Protein AF-A0A815PJC2-F1 (afdb_monomer_lite)

Structure (mmCIF, N/CA/C/O backbone):
data_AF-A0A815PJC2-F1
#
_entry.id   AF-A0A815PJC2-F1
#
loop_
_atom_site.group_PDB
_atom_site.id
_atom_site.type_symbol
_atom_site.label_atom_id
_atom_site.label_alt_id
_atom_site.label_comp_id
_atom_site.label_asym_id
_atom_site.label_entity_id
_atom_site.label_seq_id
_atom_site.pdbx_PDB_ins_code
_atom_site.Cartn_x
_atom_site.Cartn_y
_atom_site.Cartn_z
_atom_site.occupancy
_atom_site.B_iso_or_equiv
_atom_site.auth_seq_id
_atom_site.auth_comp_id
_atom_site.auth_asym_id
_atom_site.auth_atom_id
_atom_site.pdbx_PDB_model_num
ATOM 1 N N . MET A 1 1 ? -22.224 -4.335 -9.954 1.00 45.59 1 MET A N 1
ATOM 2 C CA . MET A 1 1 ? -22.019 -2.892 -9.689 1.00 45.59 1 MET A CA 1
ATOM 3 C C . MET A 1 1 ? -21.460 -2.749 -8.285 1.00 45.59 1 MET A C 1
ATOM 5 O O . MET A 1 1 ? -21.947 -3.445 -7.405 1.00 45.59 1 MET A O 1
ATOM 9 N N . LYS A 1 2 ? -20.425 -1.927 -8.082 1.00 72.88 2 LYS A N 1
ATOM 10 C CA . LYS A 1 2 ? -19.907 -1.639 -6.738 1.00 72.88 2 LYS A CA 1
ATOM 11 C C . LYS A 1 2 ? -20.855 -0.640 -6.068 1.00 72.88 2 LYS A C 1
ATOM 13 O O . LYS A 1 2 ? -20.994 0.473 -6.562 1.00 72.88 2 LYS A O 1
ATOM 18 N N . ASP A 1 3 ? -21.541 -1.055 -5.007 1.00 88.62 3 ASP A N 1
ATOM 19 C CA . ASP A 1 3 ? -22.500 -0.220 -4.272 1.00 88.62 3 ASP A CA 1
ATOM 20 C C . ASP A 1 3 ? -21.830 0.359 -3.017 1.00 88.62 3 ASP A C 1
ATOM 22 O O . ASP A 1 3 ? -22.009 -0.123 -1.898 1.00 88.62 3 ASP A O 1
ATOM 26 N N . TYR A 1 4 ? -20.965 1.353 -3.234 1.00 91.31 4 TYR A N 1
ATOM 27 C CA . TYR A 1 4 ? -20.218 2.004 -2.157 1.00 91.31 4 TYR A CA 1
ATOM 28 C C . TYR A 1 4 ? -21.109 2.706 -1.121 1.00 91.31 4 TYR A C 1
ATOM 30 O O . TYR A 1 4 ? -20.795 2.589 0.062 1.00 91.31 4 TYR A O 1
ATOM 38 N N . PRO A 1 5 ? -22.223 3.372 -1.493 1.00 91.44 5 PRO A N 1
ATOM 39 C CA . PRO A 1 5 ? -23.129 3.961 -0.509 1.00 91.44 5 PRO A CA 1
ATOM 40 C C . PRO A 1 5 ? -23.708 2.928 0.462 1.00 91.44 5 PRO A C 1
ATOM 42 O O . PRO A 1 5 ? -23.679 3.157 1.669 1.00 91.44 5 PRO A O 1
ATOM 45 N N . LYS A 1 6 ? -24.158 1.763 -0.029 1.00 92.12 6 LYS A N 1
ATOM 46 C CA . LYS A 1 6 ? -24.638 0.693 0.862 1.00 92.12 6 LYS A CA 1
ATOM 47 C C . LYS A 1 6 ? -23.526 0.103 1.722 1.00 92.12 6 LYS A C 1
ATOM 49 O O . LYS A 1 6 ? -23.764 -0.224 2.881 1.00 92.12 6 LYS A O 1
ATOM 54 N N . ALA A 1 7 ? -22.320 -0.054 1.172 1.00 92.31 7 ALA A N 1
ATOM 55 C CA . ALA A 1 7 ? -21.174 -0.517 1.954 1.00 92.31 7 ALA A CA 1
ATOM 56 C C . ALA A 1 7 ? -20.867 0.452 3.106 1.00 92.31 7 ALA A C 1
ATOM 58 O O . ALA A 1 7 ? -20.731 0.016 4.247 1.00 92.31 7 ALA A O 1
ATOM 59 N N . LEU A 1 8 ? -20.837 1.756 2.816 1.00 94.31 8 LEU A N 1
ATOM 60 C CA . LEU A 1 8 ? -20.621 2.803 3.810 1.00 94.31 8 LEU A CA 1
ATOM 61 C C . LEU A 1 8 ? -21.700 2.767 4.898 1.00 94.31 8 LEU A C 1
ATOM 63 O O . LEU A 1 8 ? -21.363 2.699 6.074 1.00 94.31 8 LEU A O 1
ATOM 67 N N . GLU A 1 9 ? -22.978 2.707 4.512 1.00 94.31 9 GLU A N 1
ATOM 68 C CA . GLU A 1 9 ? -24.102 2.624 5.452 1.00 94.31 9 GLU A CA 1
ATOM 69 C C . GLU A 1 9 ? -23.972 1.417 6.398 1.00 94.31 9 GLU A C 1
ATOM 71 O O . GLU A 1 9 ? -24.188 1.531 7.607 1.00 94.31 9 GLU A O 1
ATOM 76 N N . ASN A 1 10 ? -23.594 0.250 5.870 1.00 94.38 10 ASN A N 1
ATOM 77 C CA . ASN A 1 10 ? -23.411 -0.954 6.679 1.00 94.38 10 ASN A CA 1
ATOM 78 C C . ASN A 1 10 ? -22.236 -0.820 7.657 1.00 94.38 10 ASN A C 1
ATOM 80 O O . ASN A 1 10 ? -22.378 -1.189 8.825 1.00 94.38 10 ASN A O 1
ATOM 84 N N . PHE A 1 11 ? -21.098 -0.273 7.217 1.00 94.44 11 PHE A N 1
ATOM 85 C CA . PHE A 1 11 ? -19.950 -0.066 8.100 1.00 94.44 11 PHE A CA 1
ATOM 86 C C . PHE A 1 11 ? -20.206 1.017 9.155 1.00 94.44 11 PHE A C 1
ATOM 88 O O . PHE A 1 11 ? -19.802 0.841 10.301 1.00 94.44 11 PHE A O 1
ATOM 95 N N . GLU A 1 12 ? -20.931 2.088 8.825 1.00 94.62 12 GLU A N 1
ATOM 96 C CA . GLU A 1 12 ? -21.335 3.123 9.787 1.00 94.62 12 GLU A CA 1
ATOM 97 C C . GLU A 1 12 ? -22.301 2.574 10.847 1.00 94.62 12 GLU A C 1
ATOM 99 O O . GLU A 1 12 ? -22.149 2.858 12.039 1.00 94.62 12 GLU A O 1
ATOM 104 N N . LYS A 1 13 ? -23.258 1.724 10.448 1.00 94.38 13 LYS A N 1
ATOM 105 C CA . LYS A 1 13 ? -24.123 1.002 11.398 1.00 94.38 13 LYS A CA 1
ATOM 106 C C . LYS A 1 13 ? -23.311 0.087 12.310 1.00 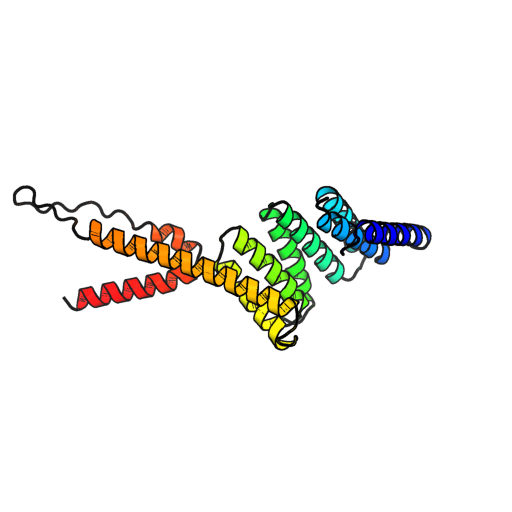94.38 13 LYS A C 1
ATOM 108 O O . LYS A 1 13 ? -23.523 0.096 13.521 1.00 94.38 13 LYS A O 1
ATOM 113 N N . CYS A 1 14 ? -22.377 -0.672 11.738 1.00 93.06 14 CYS A N 1
ATOM 114 C CA . CYS A 1 14 ? -21.490 -1.562 12.484 1.00 93.06 14 CYS A CA 1
ATOM 115 C C . CYS A 1 14 ? -20.661 -0.786 13.515 1.00 93.06 14 CYS A C 1
ATOM 117 O O . CYS A 1 14 ? -20.656 -1.130 14.696 1.00 93.06 14 CYS A O 1
ATOM 119 N N . LEU A 1 15 ? -20.054 0.325 13.087 1.00 94.88 15 LEU A N 1
ATOM 120 C CA . LEU A 1 15 ? -19.308 1.235 13.947 1.00 94.88 15 LEU A CA 1
ATOM 121 C C . LEU A 1 15 ? -20.178 1.761 15.097 1.00 94.88 15 LEU A C 1
ATOM 123 O O . LEU A 1 15 ? -19.750 1.720 16.246 1.00 94.88 15 LEU A O 1
ATOM 127 N N . SER A 1 16 ? -21.409 2.199 14.814 1.00 95.00 16 SER A N 1
ATOM 128 C CA . SER A 1 16 ? -22.325 2.716 15.841 1.00 95.00 16 SER A CA 1
ATOM 129 C C . SER A 1 16 ? -22.695 1.667 16.895 1.00 95.00 16 SER A C 1
ATOM 131 O O . SER A 1 16 ? -22.813 1.994 18.077 1.00 95.00 16 SER A O 1
ATOM 133 N N . ILE A 1 17 ? -22.876 0.407 16.489 1.00 94.62 17 ILE A N 1
ATOM 134 C CA . ILE A 1 17 ? -23.150 -0.702 17.412 1.00 94.62 17 ILE A CA 1
ATOM 135 C C . ILE A 1 17 ? -21.915 -0.982 18.272 1.00 94.62 17 ILE A C 1
ATOM 137 O O . ILE A 1 17 ? -22.021 -1.048 19.497 1.00 94.62 17 ILE A O 1
ATOM 141 N N . TRP A 1 18 ? -20.741 -1.099 17.652 1.00 94.19 18 TRP A N 1
ATOM 142 C CA . TRP A 1 18 ? -19.493 -1.397 18.352 1.00 94.19 18 TRP A CA 1
ATOM 143 C C . TRP A 1 18 ? -19.073 -0.299 19.322 1.00 94.19 18 TRP A C 1
ATOM 145 O O . TRP A 1 18 ? -18.712 -0.612 20.448 1.00 94.19 18 TRP A O 1
ATOM 155 N N . GLN A 1 19 ? -19.235 0.973 18.964 1.00 93.44 19 GLN A N 1
ATOM 156 C CA . GLN A 1 19 ? -18.969 2.092 19.875 1.00 93.44 19 GLN A CA 1
ATOM 157 C C . GLN A 1 19 ? -19.872 2.098 21.119 1.00 93.44 19 GLN A C 1
ATOM 159 O O . GLN A 1 19 ? -19.493 2.660 22.141 1.00 93.44 19 GLN A O 1
ATOM 164 N N . LYS A 1 20 ? -21.066 1.493 21.051 1.00 94.44 20 LYS A N 1
ATOM 165 C CA . LYS A 1 20 ? -21.961 1.345 22.212 1.00 94.44 20 LYS A CA 1
ATOM 166 C C . LYS A 1 20 ? -21.647 0.108 23.050 1.00 94.44 20 LYS A C 1
ATOM 168 O O . LYS A 1 20 ? -21.940 0.099 24.240 1.00 94.44 20 LYS A O 1
ATOM 173 N N . ALA A 1 21 ? -21.131 -0.944 22.419 1.00 94.38 21 ALA A N 1
ATOM 174 C CA . ALA A 1 21 ? -20.939 -2.251 23.040 1.00 94.38 21 ALA A CA 1
ATOM 175 C C . ALA A 1 21 ? -19.516 -2.478 23.573 1.00 94.38 21 ALA A C 1
ATOM 177 O O . ALA A 1 21 ? -19.325 -3.326 24.442 1.00 94.38 21 ALA A O 1
ATOM 178 N N . LEU A 1 22 ? -18.523 -1.757 23.046 1.00 92.00 22 LEU A N 1
ATOM 179 C CA . LEU A 1 22 ? -17.104 -2.013 23.272 1.00 92.00 22 LEU A CA 1
ATOM 180 C C . LEU A 1 22 ? -16.389 -0.763 23.812 1.00 92.00 22 LEU A C 1
ATOM 182 O O . LEU A 1 22 ? -16.831 0.358 23.553 1.00 92.00 22 LEU A O 1
ATOM 186 N N . PRO A 1 23 ? -15.265 -0.931 24.534 1.00 90.06 23 PRO A N 1
ATOM 187 C CA . PRO A 1 23 ? -14.397 0.185 24.902 1.00 90.06 23 PRO A CA 1
ATOM 188 C C . PRO A 1 23 ? -13.897 0.945 23.667 1.00 90.06 23 PRO A C 1
ATOM 190 O O . PRO A 1 23 ? -13.677 0.346 22.619 1.00 90.06 23 PRO A O 1
ATOM 193 N N . GLU A 1 24 ? -13.638 2.246 23.806 1.00 86.06 24 GLU A N 1
ATOM 194 C CA . GLU A 1 24 ? -13.261 3.133 22.689 1.00 86.06 24 GLU A CA 1
ATOM 195 C C . GLU A 1 24 ? -12.012 2.666 21.917 1.00 86.06 24 GLU A C 1
ATOM 197 O O . GLU A 1 24 ? -11.917 2.854 20.707 1.00 86.06 24 GLU A O 1
ATOM 202 N N . ASN A 1 25 ? -11.097 1.976 22.600 1.00 86.44 25 ASN A N 1
ATOM 203 C CA . ASN A 1 25 ? -9.867 1.441 22.022 1.00 86.44 25 ASN A CA 1
ATOM 204 C C . ASN A 1 25 ? -10.004 -0.021 21.552 1.00 86.44 25 ASN A C 1
ATOM 206 O O . ASN A 1 25 ? -9.012 -0.735 21.470 1.00 86.44 25 ASN A O 1
ATOM 210 N N . HIS A 1 26 ? -11.209 -0.532 21.297 1.00 89.56 26 HIS A N 1
ATOM 211 C CA . HIS A 1 26 ? -11.352 -1.927 20.877 1.00 89.56 26 HIS A CA 1
ATOM 212 C C . HIS A 1 26 ? -10.876 -2.144 19.421 1.00 89.56 26 HIS A C 1
ATOM 214 O O . HIS A 1 26 ? -11.241 -1.350 18.548 1.00 89.56 26 HIS A O 1
ATOM 220 N N . PRO A 1 27 ? -10.136 -3.231 19.109 1.00 89.06 27 PRO A N 1
ATOM 221 C CA . PRO A 1 27 ? -9.648 -3.520 17.752 1.00 89.06 27 PRO A CA 1
ATOM 222 C C . PRO A 1 27 ? -10.744 -3.528 16.674 1.00 89.06 27 PRO A C 1
ATOM 224 O O . PRO A 1 27 ? -10.542 -3.004 15.582 1.00 89.06 27 PRO A O 1
ATOM 227 N N . ASP A 1 28 ? -11.937 -4.038 16.992 1.00 90.75 28 ASP A N 1
ATOM 228 C CA . ASP A 1 28 ? -13.079 -4.044 16.060 1.00 90.75 28 ASP A CA 1
ATOM 229 C C . ASP A 1 28 ? -13.507 -2.630 15.627 1.00 90.75 28 ASP A C 1
ATOM 231 O O . ASP A 1 28 ? -13.893 -2.411 14.477 1.00 90.75 28 ASP A O 1
ATOM 235 N N . ILE A 1 29 ? -13.382 -1.632 16.511 1.00 93.06 29 ILE A N 1
ATOM 236 C CA . ILE A 1 29 ? -13.660 -0.230 16.165 1.00 93.06 29 ILE A CA 1
ATOM 237 C C . ILE A 1 29 ? -12.620 0.268 15.155 1.00 93.06 29 ILE A C 1
ATOM 239 O O . ILE A 1 29 ? -12.977 0.925 14.172 1.00 93.06 29 ILE A O 1
ATOM 243 N N . ALA A 1 30 ? -11.346 -0.091 15.340 1.00 93.00 30 ALA A N 1
ATOM 244 C CA . ALA A 1 30 ? -10.300 0.218 14.369 1.00 93.00 30 ALA A CA 1
ATOM 245 C C . ALA A 1 30 ? -10.559 -0.460 13.016 1.00 93.00 30 ALA A C 1
ATOM 247 O O . ALA A 1 30 ? -10.410 0.173 11.970 1.00 93.00 30 ALA A O 1
ATOM 248 N N . PHE A 1 31 ? -11.011 -1.716 13.027 1.00 91.25 31 PHE A N 1
ATOM 249 C CA . PHE A 1 31 ? -11.388 -2.441 11.816 1.00 91.25 31 PHE A CA 1
ATOM 250 C C . PHE A 1 31 ? -12.538 -1.750 11.069 1.00 91.25 31 PHE A C 1
ATOM 252 O O . PHE A 1 31 ? -12.454 -1.556 9.854 1.00 91.25 31 PHE A O 1
ATOM 259 N N . ALA A 1 32 ? -13.587 -1.306 11.773 1.00 94.38 32 ALA A N 1
ATOM 260 C CA . ALA A 1 32 ? -14.657 -0.514 11.162 1.00 94.38 32 ALA A CA 1
ATOM 261 C C . ALA A 1 32 ? -14.125 0.784 10.540 1.00 94.38 32 ALA A C 1
ATOM 263 O O . ALA A 1 32 ? -14.433 1.078 9.385 1.00 94.38 32 ALA A O 1
ATOM 264 N N . PHE A 1 33 ? -13.298 1.541 11.269 1.00 96.50 33 PHE A N 1
ATOM 265 C CA . PHE A 1 33 ? -12.704 2.768 10.739 1.00 96.50 33 PHE A CA 1
ATOM 266 C C . PHE A 1 33 ? -11.850 2.518 9.495 1.00 96.50 33 PHE A C 1
ATOM 268 O O . PHE A 1 33 ? -11.967 3.272 8.530 1.00 96.50 33 PHE A O 1
ATOM 275 N N . SER A 1 34 ? -11.042 1.456 9.476 1.00 95.12 34 SER A N 1
ATOM 276 C CA . SER A 1 34 ? -10.215 1.129 8.312 1.00 95.12 34 SER A CA 1
ATOM 277 C C . SER A 1 34 ? -11.070 0.832 7.074 1.00 95.12 34 SER A C 1
ATOM 279 O O . SER A 1 34 ? -10.835 1.414 6.017 1.00 95.12 34 SER A O 1
ATOM 281 N N . ASN A 1 35 ? -12.135 0.035 7.221 1.00 95.56 35 ASN A N 1
ATOM 282 C CA . ASN A 1 35 ? -13.045 -0.275 6.112 1.00 95.56 35 ASN A CA 1
ATOM 283 C C . ASN A 1 35 ? -13.823 0.952 5.613 1.00 95.56 35 ASN A C 1
ATOM 285 O O . ASN A 1 35 ? -13.989 1.129 4.407 1.00 95.56 35 ASN A O 1
ATOM 289 N N . ILE A 1 36 ? -14.279 1.829 6.514 1.00 97.00 36 ILE A N 1
ATOM 290 C CA . ILE A 1 36 ? -14.906 3.106 6.130 1.00 97.00 36 ILE A CA 1
ATOM 291 C C . ILE A 1 36 ? -13.908 3.970 5.346 1.00 97.00 36 ILE A C 1
ATOM 293 O O . ILE A 1 36 ? -14.272 4.572 4.332 1.00 97.00 36 ILE A O 1
ATOM 297 N N . GLY A 1 37 ? -12.646 3.996 5.786 1.00 97.38 37 GLY A N 1
ATOM 298 C CA . GLY A 1 37 ? -11.558 4.663 5.078 1.00 97.38 37 GLY A CA 1
ATOM 299 C C . GLY A 1 37 ? -11.387 4.136 3.652 1.00 97.38 37 GLY A C 1
ATOM 300 O O . GLY A 1 37 ? -11.408 4.924 2.706 1.00 97.38 37 GLY A O 1
ATOM 301 N N . ASP A 1 38 ? -11.345 2.813 3.480 1.00 96.12 38 ASP A N 1
ATOM 302 C CA . ASP A 1 38 ? -11.223 2.177 2.164 1.00 96.12 38 ASP A CA 1
ATOM 303 C C . ASP A 1 38 ? -12.409 2.490 1.249 1.00 96.12 38 ASP A C 1
ATOM 305 O O . ASP A 1 38 ? -12.223 2.801 0.070 1.00 96.12 38 ASP A O 1
ATOM 309 N N . VAL A 1 39 ? -13.639 2.475 1.772 1.00 96.50 39 VAL A N 1
ATOM 310 C CA . VAL A 1 39 ? -14.819 2.854 0.981 1.00 96.50 39 VAL A CA 1
ATOM 311 C C . VAL A 1 39 ? -14.722 4.312 0.531 1.00 96.50 39 VAL A C 1
ATOM 313 O O . VAL A 1 39 ? -14.956 4.608 -0.643 1.00 96.50 39 VAL A O 1
ATOM 316 N N . HIS A 1 40 ? -14.321 5.229 1.416 1.00 97.75 40 HIS A N 1
ATOM 317 C CA . HIS A 1 40 ? -14.113 6.627 1.038 1.00 97.75 40 HIS A CA 1
ATOM 318 C C . HIS A 1 40 ? -13.021 6.794 -0.018 1.00 97.75 40 HIS A C 1
ATOM 320 O O . HIS A 1 40 ? -13.227 7.560 -0.963 1.00 97.75 40 HIS A O 1
ATOM 326 N N . ARG A 1 41 ? -11.911 6.061 0.101 1.00 97.00 41 ARG A N 1
ATOM 327 C CA . ARG A 1 41 ? -10.826 6.053 -0.884 1.00 97.00 41 ARG A CA 1
ATOM 328 C C . ARG A 1 41 ? -11.331 5.604 -2.251 1.00 97.00 41 ARG A C 1
ATOM 330 O O . ARG A 1 41 ? -11.182 6.332 -3.226 1.00 97.00 41 ARG A O 1
ATOM 337 N N . LEU A 1 42 ? -12.047 4.481 -2.307 1.00 95.00 42 LEU A N 1
ATOM 338 C CA . LEU A 1 42 ? -12.635 3.947 -3.541 1.00 95.00 42 LEU A CA 1
ATOM 339 C C . LEU A 1 42 ? -13.686 4.873 -4.180 1.00 95.00 42 LEU A C 1
ATOM 341 O O . LEU A 1 42 ? -13.954 4.763 -5.378 1.00 95.00 42 LEU A O 1
ATOM 345 N N . MET A 1 43 ? -14.276 5.782 -3.400 1.00 95.12 43 MET A N 1
ATOM 346 C CA . MET A 1 43 ? -15.170 6.844 -3.875 1.00 95.12 43 MET A CA 1
ATOM 347 C C . MET A 1 43 ? -14.436 8.133 -4.292 1.00 95.12 43 MET A C 1
ATOM 349 O O . MET A 1 43 ? -15.092 9.079 -4.721 1.00 95.12 43 MET A O 1
ATOM 353 N N . GLY A 1 44 ? -13.111 8.207 -4.146 1.00 95.12 44 GLY A N 1
ATOM 354 C CA . GLY A 1 44 ? -12.308 9.404 -4.423 1.00 95.12 44 GLY A CA 1
ATOM 355 C C . GLY A 1 44 ? -12.292 10.443 -3.294 1.00 95.12 44 GLY A C 1
ATOM 356 O O . GLY A 1 44 ? -11.776 11.545 -3.471 1.00 95.12 44 GLY A O 1
ATOM 357 N N . ASN A 1 45 ? -12.845 10.122 -2.121 1.00 97.44 45 ASN A N 1
ATOM 358 C CA . ASN A 1 45 ? -12.892 11.010 -0.956 1.00 97.44 45 ASN A CA 1
ATOM 359 C C . ASN A 1 45 ? -11.627 10.858 -0.095 1.00 97.44 45 ASN A C 1
ATOM 361 O O . ASN A 1 45 ? -11.707 10.459 1.070 1.00 97.44 45 ASN A O 1
ATOM 365 N N . TYR A 1 46 ? -10.459 11.161 -0.663 1.00 97.81 46 TYR A N 1
ATOM 366 C CA . TYR A 1 46 ? -9.166 10.814 -0.060 1.00 97.81 46 TYR A CA 1
ATOM 367 C C . TYR A 1 46 ? -8.929 11.438 1.320 1.00 97.81 46 TYR A C 1
ATOM 369 O O . TYR A 1 46 ? -8.496 10.742 2.229 1.00 97.81 46 TYR A O 1
ATOM 377 N N . GLU A 1 47 ? -9.302 12.701 1.536 1.00 97.75 47 GLU A N 1
ATOM 378 C CA . GLU A 1 47 ? -9.137 13.347 2.851 1.00 97.75 47 GLU A CA 1
ATOM 379 C C . GLU A 1 47 ? -9.958 12.658 3.953 1.00 97.75 47 GLU A C 1
ATOM 381 O O . GLU A 1 47 ? -9.493 12.479 5.080 1.00 97.75 47 GLU A O 1
ATOM 386 N N . LYS A 1 48 ? -11.176 12.204 3.622 1.00 97.50 48 LYS A N 1
ATOM 387 C CA . LYS A 1 48 ? -11.991 11.414 4.555 1.00 97.50 48 LYS A CA 1
ATOM 388 C C . LYS A 1 48 ? -11.357 10.050 4.798 1.00 97.50 48 LYS A C 1
ATOM 390 O O . LYS A 1 48 ? -11.301 9.618 5.946 1.00 97.50 48 LYS A O 1
ATOM 395 N N . ALA A 1 49 ? -10.859 9.402 3.745 1.00 98.19 49 ALA A N 1
ATOM 396 C CA . ALA A 1 49 ? -10.169 8.123 3.860 1.00 98.19 49 ALA A CA 1
ATOM 397 C C . ALA A 1 49 ? -8.967 8.211 4.809 1.00 98.19 49 ALA A C 1
ATOM 399 O O . ALA A 1 49 ? -8.887 7.440 5.764 1.00 98.19 49 ALA A O 1
ATOM 400 N N . LEU A 1 50 ? -8.100 9.212 4.621 1.00 98.31 50 LEU A N 1
ATOM 401 C CA . LEU A 1 50 ? -6.955 9.472 5.496 1.00 98.31 50 LEU A CA 1
ATOM 402 C C . LEU A 1 50 ? -7.387 9.690 6.950 1.00 98.31 50 LEU A C 1
ATOM 404 O O . LEU A 1 50 ? -6.812 9.086 7.854 1.00 98.31 50 LEU A O 1
ATOM 408 N N . ALA A 1 51 ? -8.422 10.501 7.187 1.00 98.06 51 ALA A N 1
ATOM 409 C CA . ALA A 1 51 ? -8.924 10.752 8.537 1.00 98.06 51 ALA A CA 1
ATOM 410 C C . ALA A 1 51 ? -9.422 9.470 9.226 1.00 98.06 51 ALA A C 1
ATOM 412 O O . ALA A 1 51 ? -9.163 9.263 10.412 1.00 98.06 51 ALA A O 1
ATOM 413 N N . PHE A 1 52 ? -10.120 8.596 8.498 1.00 98.12 52 PHE A N 1
ATOM 414 C CA . PHE A 1 52 ? -10.607 7.326 9.035 1.00 98.12 52 PHE A CA 1
ATOM 415 C C . PHE A 1 52 ? -9.488 6.303 9.253 1.00 98.12 52 PHE A C 1
ATOM 417 O O . PHE A 1 52 ? -9.426 5.703 10.326 1.00 98.12 52 PHE A O 1
ATOM 424 N N . HIS A 1 53 ? -8.552 6.163 8.313 1.00 97.62 53 HIS A N 1
ATOM 425 C CA . HIS A 1 53 ? -7.379 5.309 8.510 1.00 97.62 53 HIS A CA 1
ATOM 426 C C . HIS A 1 53 ? -6.511 5.791 9.683 1.00 97.62 53 HIS A C 1
ATOM 428 O O . HIS A 1 53 ? -6.037 4.968 10.460 1.00 97.62 53 HIS A O 1
ATOM 434 N N . GLN A 1 54 ? -6.362 7.104 9.891 1.00 96.50 54 GLN A N 1
ATOM 435 C CA . GLN A 1 54 ? -5.627 7.633 11.044 1.00 96.50 54 GLN A CA 1
ATOM 436 C C . GLN A 1 54 ? -6.340 7.341 12.374 1.00 96.50 54 GLN A C 1
ATOM 438 O O . GLN A 1 54 ? -5.680 7.029 13.363 1.00 96.50 54 GLN A O 1
ATOM 443 N N . LYS A 1 55 ? -7.679 7.391 12.415 1.00 95.50 55 LYS A N 1
ATOM 444 C CA . LYS A 1 55 ? -8.448 6.963 13.598 1.00 95.50 55 LYS A CA 1
ATOM 445 C C . LYS A 1 55 ? -8.243 5.480 13.903 1.00 95.50 55 LYS A C 1
ATOM 447 O O . LYS A 1 55 ? -8.051 5.133 15.064 1.00 95.50 55 LYS A O 1
ATOM 452 N N . ALA A 1 56 ? -8.253 4.627 12.876 1.00 95.19 56 ALA A N 1
ATOM 453 C CA . ALA A 1 56 ? -7.957 3.204 13.032 1.00 95.19 56 ALA A CA 1
ATOM 454 C C . ALA A 1 56 ? -6.544 2.989 13.591 1.00 95.19 56 ALA A C 1
ATOM 456 O O . ALA A 1 56 ? -6.377 2.278 14.580 1.00 95.19 56 ALA A O 1
ATOM 457 N N . LEU A 1 57 ? -5.553 3.669 13.009 1.00 94.00 57 LEU A N 1
ATOM 458 C CA . LEU A 1 57 ? -4.159 3.561 13.422 1.00 94.00 57 LEU A CA 1
ATOM 459 C C . LEU A 1 57 ? -3.951 4.011 14.874 1.00 94.00 57 LEU A C 1
ATOM 461 O O . LEU A 1 57 ? -3.291 3.310 15.629 1.00 94.00 57 LEU A O 1
ATOM 465 N N . ASN A 1 58 ? -4.572 5.119 15.294 1.00 93.12 58 ASN A N 1
ATOM 466 C CA . ASN A 1 58 ? -4.481 5.594 16.677 1.00 93.12 58 ASN A CA 1
ATOM 467 C C . ASN A 1 58 ? -4.980 4.545 17.684 1.00 93.12 58 ASN A C 1
ATOM 469 O O . ASN A 1 58 ? -4.401 4.404 18.756 1.00 93.12 58 ASN A O 1
ATOM 473 N N . ILE A 1 59 ? -6.043 3.802 17.361 1.00 92.19 59 ILE A N 1
ATOM 474 C CA . ILE A 1 59 ? -6.519 2.715 18.228 1.00 92.19 59 ILE A CA 1
ATOM 475 C C . ILE A 1 59 ? -5.515 1.558 18.219 1.00 92.19 59 ILE A C 1
ATOM 477 O O . ILE A 1 59 ? -5.146 1.059 19.277 1.00 92.19 59 ILE A O 1
ATOM 481 N N . GLN A 1 60 ? -5.043 1.154 17.039 1.00 91.12 60 GLN A N 1
ATOM 482 C CA . GLN A 1 60 ? -4.124 0.023 16.891 1.00 91.12 60 GLN A CA 1
ATOM 483 C C . GLN A 1 60 ? -2.757 0.267 17.552 1.00 91.12 60 GLN A C 1
ATOM 485 O O . GLN A 1 60 ? -2.174 -0.672 18.080 1.00 91.12 60 GLN A O 1
ATOM 490 N N . GLU A 1 61 ? -2.259 1.508 17.561 1.00 85.56 61 GLU A N 1
ATOM 491 C CA . GLU A 1 61 ? -0.992 1.884 18.206 1.00 85.56 61 GLU A CA 1
ATOM 492 C C . GLU A 1 61 ? -1.114 2.019 19.733 1.00 85.56 61 GLU A C 1
ATOM 494 O O . GLU A 1 61 ? -0.159 1.733 20.454 1.00 85.56 61 GLU A O 1
ATOM 499 N N . ASN A 1 62 ? -2.278 2.437 20.241 1.00 80.50 62 ASN A N 1
ATOM 500 C CA . ASN A 1 62 ? -2.506 2.617 21.681 1.00 80.50 62 ASN A CA 1
ATOM 501 C C . ASN A 1 62 ? -2.826 1.309 22.421 1.00 80.50 62 ASN A C 1
ATOM 503 O O . ASN A 1 62 ? -2.795 1.260 23.652 1.00 80.50 62 ASN A O 1
ATOM 507 N N . VAL A 1 63 ? -3.156 0.253 21.686 1.00 69.62 63 VAL A N 1
ATOM 508 C CA . VAL A 1 63 ? -3.490 -1.068 22.220 1.00 69.62 63 VAL A CA 1
ATOM 509 C C . VAL A 1 63 ? -2.322 -2.006 21.927 1.00 69.62 63 VAL A C 1
ATOM 511 O O . VAL A 1 63 ? -1.624 -1.844 20.932 1.00 69.62 63 VAL A O 1
ATOM 514 N N . GLN A 1 64 ? -2.130 -3.052 22.734 1.00 66.69 64 GLN A N 1
ATOM 515 C CA . GLN A 1 64 ? -1.339 -4.223 22.320 1.00 66.69 64 GLN A CA 1
ATOM 516 C C . GLN A 1 64 ? -2.076 -5.023 21.219 1.00 66.69 64 GLN A C 1
ATOM 518 O O . GLN A 1 64 ? -2.277 -6.229 21.346 1.00 66.69 64 GLN A O 1
ATOM 523 N N . CYS A 1 65 ? -2.530 -4.349 20.156 1.00 68.81 65 CYS A N 1
ATOM 524 C CA . CYS A 1 65 ? -3.057 -4.989 18.957 1.00 68.81 65 CYS A CA 1
ATOM 525 C C . CYS A 1 65 ? -1.946 -5.764 18.258 1.00 68.81 65 CYS A C 1
ATOM 527 O O . CYS A 1 65 ? -0.757 -5.499 18.461 1.00 68.81 65 CYS A O 1
ATOM 529 N N . ASP A 1 66 ? -2.329 -6.709 17.399 1.00 77.50 66 ASP A N 1
ATOM 530 C CA . ASP A 1 66 ? -1.355 -7.347 16.531 1.00 77.50 66 ASP A CA 1
ATOM 531 C C . ASP A 1 66 ? -0.721 -6.269 15.628 1.00 77.50 66 ASP A C 1
ATOM 533 O O . ASP A 1 66 ? -1.438 -5.602 14.881 1.00 77.50 66 ASP A O 1
ATOM 537 N N . PRO A 1 67 ? 0.616 -6.099 15.632 1.00 82.94 67 PRO A N 1
ATOM 538 C CA . PRO A 1 67 ? 1.298 -5.186 14.716 1.00 82.94 67 PRO A CA 1
ATOM 539 C C . PRO A 1 67 ? 0.882 -5.333 13.240 1.00 82.94 67 PRO A C 1
ATOM 541 O O . PRO A 1 67 ? 0.930 -4.367 12.480 1.00 82.94 67 PRO A O 1
ATOM 544 N N . THR A 1 68 ? 0.457 -6.525 12.818 1.00 83.56 68 THR A N 1
ATOM 545 C CA . THR A 1 68 ? -0.013 -6.821 11.456 1.00 83.56 68 THR A CA 1
ATOM 546 C C . THR A 1 68 ? -1.262 -6.012 11.083 1.00 83.56 68 THR A C 1
ATOM 548 O O . THR A 1 68 ? -1.425 -5.649 9.914 1.00 83.56 68 THR A O 1
ATOM 551 N N . ASP A 1 69 ? -2.099 -5.647 12.058 1.00 85.75 69 ASP A N 1
ATOM 552 C CA . ASP A 1 69 ? -3.255 -4.773 11.836 1.00 85.75 69 ASP A CA 1
ATOM 553 C C . ASP A 1 69 ? -2.803 -3.345 11.506 1.00 85.75 69 ASP A C 1
ATOM 555 O O . ASP A 1 69 ? -3.292 -2.751 10.540 1.00 85.75 69 ASP A O 1
ATOM 559 N N . CYS A 1 70 ? -1.792 -2.829 12.222 1.00 90.62 70 CYS A N 1
ATOM 560 C CA . CYS A 1 70 ? -1.152 -1.551 11.888 1.00 90.62 70 CYS A CA 1
ATOM 561 C C . CYS A 1 70 ? -0.551 -1.588 10.480 1.00 90.62 70 CYS A C 1
ATOM 563 O O . CYS A 1 70 ? -0.670 -0.622 9.728 1.00 90.62 70 CYS A O 1
ATOM 565 N N . ALA A 1 71 ? 0.076 -2.708 10.100 1.00 93.94 71 ALA A N 1
ATOM 566 C CA . ALA A 1 71 ? 0.685 -2.860 8.783 1.00 93.94 71 ALA A CA 1
ATOM 567 C C . ALA A 1 71 ? -0.341 -2.693 7.655 1.00 93.94 71 ALA A C 1
ATOM 569 O O . ALA A 1 71 ? -0.077 -1.984 6.685 1.00 93.94 71 ALA A O 1
ATOM 570 N N . THR A 1 72 ? -1.523 -3.297 7.797 1.00 93.56 72 THR A N 1
ATOM 571 C CA . THR A 1 72 ? -2.615 -3.154 6.824 1.00 93.56 72 THR A CA 1
ATOM 572 C C . THR A 1 72 ? -3.096 -1.706 6.733 1.00 93.56 72 THR A C 1
ATOM 574 O O . THR A 1 72 ? -3.199 -1.167 5.631 1.00 93.56 72 THR A O 1
ATOM 577 N N . THR A 1 73 ? -3.291 -1.029 7.867 1.00 95.44 73 THR A N 1
ATOM 578 C CA . THR A 1 73 ? -3.679 0.391 7.880 1.00 95.44 73 THR A CA 1
ATOM 579 C C . THR A 1 73 ? -2.614 1.290 7.245 1.00 95.44 73 THR A C 1
ATOM 581 O O . THR A 1 73 ? -2.950 2.193 6.478 1.00 95.44 73 THR A O 1
ATOM 584 N N . TYR A 1 74 ? -1.325 1.031 7.493 1.00 97.19 74 TYR A N 1
ATOM 585 C CA . TYR A 1 74 ? -0.238 1.749 6.825 1.00 97.19 74 TYR A CA 1
ATOM 586 C C . TYR A 1 74 ? -0.256 1.539 5.309 1.00 97.19 74 TYR A C 1
ATOM 588 O O . TYR A 1 74 ? -0.091 2.500 4.562 1.00 97.19 74 TYR A O 1
ATOM 596 N N . ILE A 1 75 ? -0.516 0.324 4.828 1.00 97.44 75 ILE A N 1
ATOM 597 C CA . ILE A 1 75 ? -0.620 0.062 3.386 1.00 97.44 75 ILE A CA 1
ATOM 598 C C . ILE A 1 75 ? -1.801 0.828 2.778 1.00 97.44 75 ILE A C 1
ATOM 600 O O . ILE A 1 75 ? -1.628 1.466 1.742 1.00 97.44 75 ILE A O 1
ATOM 604 N N . ASN A 1 76 ? -2.956 0.866 3.446 1.00 97.38 76 ASN A N 1
ATOM 605 C CA . ASN A 1 76 ? -4.120 1.629 2.981 1.00 97.38 76 ASN A CA 1
ATOM 606 C C . ASN A 1 76 ? -3.855 3.145 2.938 1.00 97.38 76 ASN A C 1
ATOM 608 O O . ASN A 1 76 ? -4.227 3.823 1.974 1.00 97.38 76 ASN A O 1
ATOM 612 N N . LEU A 1 77 ? -3.148 3.687 3.938 1.00 98.12 77 LEU A N 1
ATOM 613 C CA . LEU A 1 77 ? -2.659 5.071 3.906 1.00 98.12 77 LEU A CA 1
ATOM 614 C C . LEU A 1 77 ? -1.725 5.295 2.710 1.00 98.12 77 LEU A C 1
ATOM 616 O O . LEU A 1 77 ? -1.881 6.278 1.985 1.00 98.12 77 LEU A O 1
ATOM 620 N N . GLY A 1 78 ? -0.796 4.367 2.469 1.00 98.06 78 GLY A N 1
ATOM 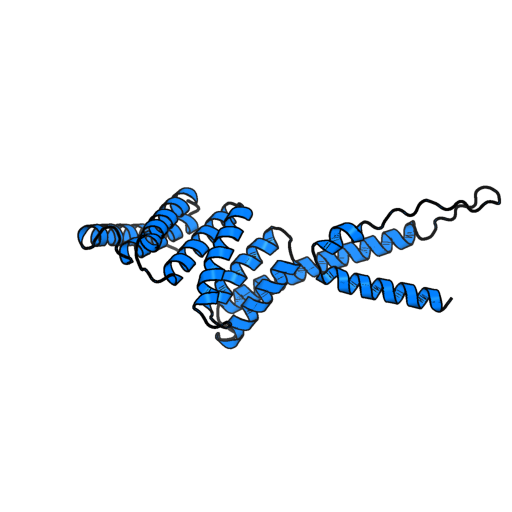621 C CA . GLY A 1 78 ? 0.109 4.403 1.323 1.00 98.06 78 GLY A CA 1
ATOM 622 C C . GLY A 1 78 ? -0.628 4.425 -0.018 1.00 98.06 78 GLY A C 1
ATOM 623 O O . GLY A 1 78 ? -0.345 5.273 -0.864 1.00 98.06 78 GLY A O 1
ATOM 624 N N . GLU A 1 79 ? -1.628 3.558 -0.193 1.00 98.00 79 GLU A N 1
ATOM 625 C CA . GLU A 1 79 ? -2.484 3.537 -1.385 1.00 98.00 79 GLU A CA 1
ATOM 626 C C . GLU A 1 79 ? -3.242 4.856 -1.566 1.00 98.00 79 GLU A C 1
ATOM 628 O O . GLU A 1 79 ? -3.236 5.417 -2.663 1.00 98.00 79 GLU A O 1
ATOM 633 N N . THR A 1 80 ? -3.820 5.394 -0.487 1.00 98.25 80 THR A N 1
ATOM 634 C CA . THR A 1 80 ? -4.541 6.677 -0.513 1.00 98.25 80 THR A CA 1
ATOM 635 C C . THR A 1 80 ? -3.629 7.817 -0.976 1.00 98.25 80 THR A C 1
ATOM 637 O O . THR A 1 80 ? -3.986 8.581 -1.874 1.00 98.25 80 THR A O 1
ATOM 640 N N . TYR A 1 81 ? -2.410 7.908 -0.434 1.00 98.50 81 TYR A N 1
ATOM 641 C CA . TYR A 1 81 ? -1.434 8.914 -0.866 1.00 98.50 81 TYR A CA 1
ATOM 642 C C . TYR A 1 81 ? -0.965 8.703 -2.312 1.00 98.50 81 TYR A C 1
ATOM 644 O O . TYR A 1 81 ? -0.756 9.678 -3.038 1.00 98.50 81 TYR A O 1
ATOM 652 N N . CYS A 1 82 ? -0.850 7.453 -2.767 1.00 97.31 82 CYS A N 1
ATOM 653 C CA . CYS A 1 82 ? -0.567 7.133 -4.166 1.00 97.31 82 CYS A CA 1
ATOM 654 C C . CYS A 1 82 ? -1.655 7.663 -5.111 1.00 97.31 82 CYS A C 1
ATOM 656 O O . CYS A 1 82 ? -1.328 8.242 -6.149 1.00 97.31 82 CYS A O 1
ATOM 658 N N . GLU A 1 83 ? -2.931 7.508 -4.755 1.00 96.94 83 GLU A N 1
ATOM 659 C CA . GLU A 1 83 ? -4.069 8.028 -5.530 1.00 96.94 83 GLU A CA 1
ATOM 660 C C . GLU A 1 83 ? -4.100 9.566 -5.549 1.00 96.94 83 GLU A C 1
ATOM 662 O O . GLU A 1 83 ? -4.425 10.175 -6.572 1.00 96.94 83 GLU A O 1
ATOM 667 N N . MET A 1 84 ? -3.634 10.200 -4.469 1.00 97.62 84 MET A N 1
ATOM 668 C CA . MET A 1 84 ? -3.387 11.647 -4.392 1.00 97.62 84 MET A CA 1
ATOM 669 C C . MET A 1 84 ? -2.096 12.098 -5.099 1.00 97.62 84 MET A C 1
ATOM 671 O O . MET A 1 84 ? -1.835 13.298 -5.187 1.00 97.62 84 MET A O 1
ATOM 675 N N . LYS A 1 85 ? -1.293 11.164 -5.628 1.00 97.31 85 LYS A N 1
ATOM 676 C CA . LYS A 1 85 ? 0.026 11.393 -6.251 1.00 97.31 85 LYS A CA 1
ATOM 677 C C . LYS A 1 85 ? 1.102 11.938 -5.299 1.00 97.31 85 LYS A C 1
ATOM 679 O O . LYS A 1 85 ? 2.151 12.386 -5.765 1.00 97.31 85 LYS A O 1
ATOM 684 N N . ASP A 1 86 ? 0.899 11.848 -3.986 1.00 98.12 86 ASP A N 1
ATOM 685 C CA . ASP A 1 86 ? 1.940 12.102 -2.983 1.00 98.12 86 ASP A CA 1
ATOM 686 C C . ASP A 1 86 ? 2.772 10.826 -2.778 1.00 98.12 86 ASP A C 1
ATOM 688 O O . ASP A 1 86 ? 2.663 10.101 -1.787 1.00 98.12 86 ASP A O 1
ATOM 692 N N . TYR A 1 87 ? 3.608 10.520 -3.773 1.00 97.31 87 TYR A N 1
ATOM 693 C CA . TYR A 1 87 ? 4.418 9.300 -3.776 1.00 97.31 87 TYR A CA 1
ATOM 694 C C . TYR A 1 87 ? 5.473 9.266 -2.664 1.00 97.31 87 TYR A C 1
ATOM 696 O O . TYR A 1 87 ? 5.949 8.189 -2.316 1.00 97.31 87 TYR A O 1
ATOM 704 N N . SER A 1 88 ? 5.853 10.425 -2.116 1.00 97.56 88 SER A N 1
ATOM 705 C CA . SER A 1 88 ? 6.818 10.504 -1.017 1.00 97.56 88 SER A CA 1
ATOM 706 C C . SER A 1 88 ? 6.207 9.939 0.261 1.00 97.56 88 SER A C 1
ATOM 708 O O . SER A 1 88 ? 6.740 8.990 0.834 1.00 97.56 88 SER A O 1
ATOM 710 N N . LYS A 1 89 ? 5.031 10.445 0.659 1.00 97.62 89 LYS A N 1
ATOM 711 C CA . LYS A 1 89 ? 4.319 9.905 1.823 1.00 97.62 89 LYS A CA 1
ATOM 712 C C . LYS A 1 89 ? 3.882 8.467 1.601 1.00 97.62 89 LYS A C 1
ATOM 714 O O . LYS A 1 89 ? 4.022 7.657 2.513 1.00 97.62 89 LYS A O 1
ATOM 719 N N . ALA A 1 90 ? 3.403 8.140 0.399 1.00 98.25 90 ALA A N 1
ATOM 720 C CA . ALA A 1 90 ? 2.997 6.779 0.072 1.00 98.25 90 ALA A CA 1
ATOM 721 C C . ALA A 1 90 ? 4.125 5.767 0.323 1.00 98.25 90 ALA A C 1
ATOM 723 O O . ALA A 1 90 ? 3.897 4.742 0.962 1.00 98.25 90 ALA A O 1
ATOM 724 N N . LEU A 1 91 ? 5.350 6.090 -0.112 1.00 97.94 91 LEU A N 1
ATOM 725 C CA . LEU A 1 91 ? 6.513 5.232 0.094 1.00 97.94 91 LEU A CA 1
ATOM 726 C C . LEU A 1 91 ? 6.812 5.029 1.583 1.00 97.94 91 LEU A C 1
ATOM 728 O O . LEU A 1 91 ? 6.935 3.886 2.009 1.00 97.94 91 LEU A O 1
ATOM 732 N N . THR A 1 92 ? 6.836 6.103 2.377 1.00 98.19 92 THR A N 1
ATOM 733 C CA . THR A 1 92 ? 7.065 6.021 3.830 1.00 98.19 92 THR A CA 1
ATOM 734 C C . THR A 1 92 ? 6.069 5.084 4.515 1.00 98.19 92 THR A C 1
ATOM 736 O O . THR A 1 92 ? 6.436 4.308 5.396 1.00 98.19 92 THR A O 1
ATOM 739 N N . TYR A 1 93 ? 4.795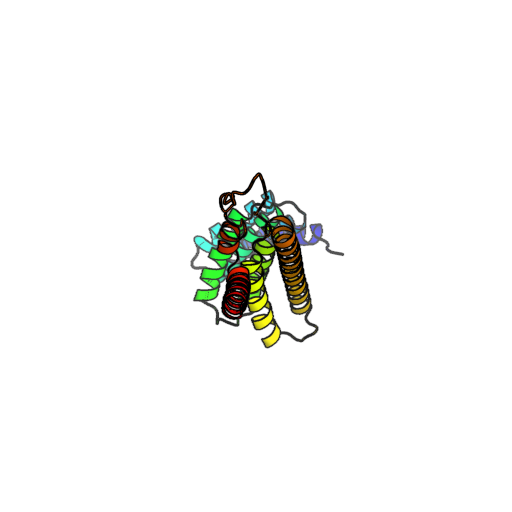 5.142 4.126 1.00 98.31 93 TYR A N 1
ATOM 740 C CA . TYR A 1 93 ? 3.767 4.276 4.698 1.00 98.31 93 TYR A CA 1
ATOM 741 C C . TYR A 1 93 ? 3.885 2.821 4.225 1.00 98.31 93 TYR A C 1
ATOM 743 O O . TYR A 1 93 ? 3.749 1.910 5.043 1.00 98.31 93 TYR A O 1
ATOM 751 N N . PHE A 1 94 ? 4.207 2.583 2.950 1.00 98.31 94 PHE A N 1
ATOM 752 C CA . PHE A 1 94 ? 4.491 1.228 2.472 1.00 98.31 94 PHE A CA 1
ATOM 753 C C . PHE A 1 94 ? 5.710 0.611 3.162 1.00 98.31 94 PHE A C 1
ATOM 755 O O . PHE A 1 94 ? 5.643 -0.553 3.544 1.00 98.31 94 PHE A O 1
ATOM 762 N N . GLU A 1 95 ? 6.781 1.375 3.389 1.00 98.00 95 GLU A N 1
ATOM 763 C CA . GLU A 1 95 ? 7.978 0.907 4.102 1.00 98.00 95 GLU A CA 1
ATOM 764 C C . GLU A 1 95 ? 7.661 0.509 5.549 1.00 98.00 95 GLU A C 1
ATOM 766 O O . GLU A 1 95 ? 8.061 -0.570 5.983 1.00 98.00 95 GLU A O 1
ATOM 771 N N . LYS A 1 96 ? 6.860 1.307 6.269 1.00 96.44 96 LYS A N 1
ATOM 772 C CA . LYS A 1 96 ? 6.393 0.955 7.623 1.00 96.44 96 LYS A CA 1
ATOM 773 C C . LYS A 1 96 ? 5.580 -0.341 7.643 1.00 96.44 96 LYS A C 1
ATOM 775 O O . LYS A 1 96 ? 5.798 -1.200 8.496 1.00 96.44 96 LYS A O 1
ATOM 780 N N . GLY A 1 97 ? 4.640 -0.495 6.707 1.00 96.31 97 GLY A N 1
ATOM 781 C CA . GLY A 1 97 ? 3.836 -1.715 6.593 1.00 96.31 97 GLY A CA 1
ATOM 782 C C . GLY A 1 97 ? 4.677 -2.939 6.218 1.00 96.31 97 GLY A C 1
ATOM 783 O O . GLY A 1 97 ? 4.477 -4.021 6.777 1.00 96.31 97 GLY A O 1
ATOM 784 N N . LEU A 1 98 ? 5.645 -2.760 5.315 1.00 96.94 98 LEU A N 1
ATOM 785 C CA . LEU A 1 98 ? 6.578 -3.805 4.902 1.00 96.94 98 LEU A CA 1
ATOM 786 C C . LEU A 1 98 ? 7.439 -4.274 6.074 1.00 96.94 98 LEU A C 1
ATOM 788 O O . LEU A 1 98 ? 7.510 -5.473 6.316 1.00 96.94 98 LEU A O 1
ATOM 792 N N . GLU A 1 99 ? 8.032 -3.347 6.831 1.00 96.25 99 GLU A N 1
ATOM 793 C CA . GLU A 1 99 ? 8.905 -3.666 7.965 1.00 96.25 99 GLU A CA 1
ATOM 794 C C . GLU A 1 99 ? 8.194 -4.555 8.996 1.00 96.25 99 GLU A C 1
ATOM 796 O O . GLU A 1 99 ? 8.757 -5.535 9.490 1.00 96.25 99 GLU A O 1
ATOM 801 N N . ILE A 1 100 ? 6.932 -4.244 9.305 1.00 94.81 100 ILE A N 1
ATOM 802 C CA . ILE A 1 100 ? 6.139 -5.040 10.243 1.00 94.81 100 ILE A CA 1
ATOM 803 C C . ILE A 1 100 ? 5.845 -6.431 9.671 1.00 94.81 100 ILE A C 1
ATOM 805 O O . ILE A 1 100 ? 6.016 -7.435 10.369 1.00 94.81 100 ILE A O 1
ATOM 809 N N . ARG A 1 101 ? 5.423 -6.508 8.401 1.00 95.31 101 ARG A N 1
ATOM 810 C CA . ARG A 1 101 ? 5.112 -7.785 7.742 1.00 95.31 101 ARG A CA 1
ATOM 811 C C . ARG A 1 101 ? 6.350 -8.669 7.609 1.00 95.31 101 ARG A C 1
ATOM 813 O O . ARG A 1 101 ? 6.257 -9.850 7.913 1.00 95.31 101 ARG A O 1
ATOM 820 N N . GLU A 1 102 ? 7.509 -8.125 7.246 1.00 95.12 102 GLU A N 1
ATOM 821 C CA . GLU A 1 102 ? 8.766 -8.885 7.134 1.00 95.12 102 GLU A CA 1
ATOM 822 C C . GLU A 1 102 ? 9.251 -9.432 8.484 1.00 95.12 102 GLU A C 1
ATOM 824 O O . GLU A 1 102 ? 9.837 -10.512 8.534 1.00 95.12 102 GLU A O 1
ATOM 829 N N . LYS A 1 103 ? 8.981 -8.727 9.592 1.00 94.81 103 LYS A N 1
ATOM 830 C CA . LYS A 1 103 ? 9.308 -9.206 10.946 1.00 94.81 103 LYS A CA 1
ATOM 831 C C . LYS A 1 103 ? 8.431 -10.375 11.400 1.00 94.81 103 LYS A C 1
ATOM 833 O O . LYS A 1 103 ? 8.892 -11.193 12.194 1.00 94.81 103 LYS A O 1
ATOM 838 N N . LYS A 1 104 ? 7.174 -10.439 10.950 1.00 93.69 104 LYS A N 1
ATOM 839 C CA . LYS A 1 104 ? 6.186 -11.425 11.425 1.00 93.69 104 LYS A CA 1
ATOM 840 C C . LYS A 1 104 ? 5.927 -12.582 10.469 1.00 93.69 104 LYS A C 1
ATOM 842 O O . LYS A 1 104 ? 5.559 -13.665 10.918 1.00 93.69 104 LYS A O 1
ATOM 847 N N . LEU A 1 105 ? 6.064 -12.355 9.170 1.00 92.75 105 LEU A N 1
ATOM 848 C CA . LEU A 1 105 ? 5.633 -13.287 8.139 1.00 92.75 105 LEU A CA 1
ATOM 849 C C . LEU A 1 105 ? 6.837 -13.964 7.472 1.00 92.75 105 LEU A C 1
ATOM 851 O O . LEU A 1 105 ? 7.894 -13.352 7.315 1.00 92.75 105 LEU A O 1
ATOM 855 N N . PRO A 1 106 ? 6.692 -15.225 7.027 1.00 93.00 106 PRO A N 1
ATOM 856 C CA . PRO A 1 106 ? 7.714 -15.861 6.208 1.00 93.00 106 PRO A CA 1
ATOM 857 C C . PRO A 1 106 ? 7.871 -15.110 4.880 1.00 93.00 106 PRO A C 1
ATOM 859 O O . PRO A 1 106 ? 6.904 -14.574 4.342 1.00 93.00 106 PRO A O 1
ATOM 862 N N . LYS A 1 107 ? 9.076 -15.143 4.299 1.00 90.25 107 LYS A N 1
ATOM 863 C CA . LYS A 1 107 ? 9.427 -14.387 3.079 1.00 90.25 107 LYS A CA 1
ATOM 864 C C . LYS A 1 107 ? 8.487 -14.609 1.882 1.00 90.25 107 LYS A C 1
ATOM 866 O O . LYS A 1 107 ? 8.326 -13.704 1.076 1.00 90.25 107 LYS A O 1
ATOM 871 N N . ASN A 1 108 ? 7.826 -15.768 1.799 1.00 89.31 108 ASN A N 1
ATOM 872 C CA . ASN A 1 108 ? 6.910 -16.119 0.705 1.00 89.31 108 ASN A CA 1
ATOM 873 C C . ASN A 1 108 ? 5.427 -15.952 1.102 1.00 89.31 108 ASN A C 1
ATOM 875 O O . ASN A 1 108 ? 4.546 -16.696 0.656 1.00 89.31 108 ASN A O 1
ATOM 879 N N . HIS A 1 109 ? 5.114 -15.043 2.027 1.00 92.44 109 HIS A N 1
ATOM 880 C CA . HIS A 1 109 ? 3.731 -14.783 2.428 1.00 92.44 109 HIS A CA 1
ATOM 881 C C . HIS A 1 109 ? 2.999 -13.900 1.394 1.00 92.44 109 HIS A C 1
ATOM 883 O O . HIS A 1 109 ? 3.550 -12.867 1.018 1.00 92.44 109 HIS A O 1
ATOM 889 N N . PRO A 1 110 ? 1.761 -14.234 0.961 1.00 91.94 110 PRO A N 1
ATOM 890 C CA . PRO A 1 110 ? 1.001 -13.433 -0.009 1.00 91.94 110 PRO A CA 1
ATOM 891 C C . PRO A 1 110 ? 0.860 -11.959 0.380 1.00 91.94 110 PRO A C 1
ATOM 893 O O . PRO A 1 110 ? 0.934 -11.082 -0.474 1.00 91.94 110 PRO A O 1
ATOM 896 N N . ASP A 1 111 ? 0.739 -11.671 1.674 1.00 92.12 111 ASP A N 1
ATOM 897 C CA . ASP A 1 111 ? 0.652 -10.295 2.170 1.00 92.12 111 ASP A CA 1
ATOM 898 C C . ASP A 1 111 ? 1.905 -9.461 1.868 1.00 92.12 111 ASP A C 1
ATOM 900 O O . ASP A 1 111 ? 1.795 -8.246 1.721 1.00 92.12 111 ASP A O 1
ATOM 904 N N . LEU A 1 112 ? 3.087 -10.073 1.741 1.00 95.19 112 LEU A N 1
ATOM 905 C CA . LEU A 1 112 ? 4.287 -9.365 1.281 1.00 95.19 112 LEU A CA 1
ATOM 906 C C . LEU A 1 112 ? 4.177 -9.018 -0.209 1.00 95.19 112 LEU A C 1
ATOM 908 O O . LEU A 1 112 ? 4.534 -7.910 -0.604 1.00 95.19 112 LEU A O 1
ATOM 912 N N . ALA A 1 113 ? 3.605 -9.915 -1.022 1.00 95.38 113 ALA A N 1
ATOM 913 C CA . ALA A 1 113 ? 3.378 -9.666 -2.447 1.00 95.38 113 ALA A CA 1
ATOM 914 C C . ALA A 1 113 ? 2.477 -8.444 -2.677 1.00 95.38 113 ALA A C 1
ATOM 916 O O . ALA A 1 113 ? 2.759 -7.639 -3.558 1.00 95.38 113 ALA A O 1
ATOM 917 N N . VAL A 1 114 ? 1.446 -8.250 -1.847 1.00 94.81 114 VAL A N 1
ATOM 918 C CA . VAL A 1 114 ? 0.581 -7.059 -1.921 1.00 94.81 114 VAL A CA 1
ATOM 919 C C . VAL A 1 114 ? 1.388 -5.769 -1.718 1.00 94.81 114 VAL A C 1
ATOM 921 O O . VAL A 1 114 ? 1.235 -4.818 -2.485 1.00 94.81 114 VAL A O 1
ATOM 924 N N . VAL A 1 115 ? 2.289 -5.733 -0.729 1.00 97.00 115 VAL A N 1
ATOM 925 C CA . VAL A 1 115 ? 3.106 -4.535 -0.463 1.00 97.00 115 VAL A CA 1
ATOM 926 C C . VAL A 1 115 ? 4.093 -4.278 -1.595 1.00 97.00 115 VAL A C 1
ATOM 928 O O . VAL A 1 115 ? 4.162 -3.157 -2.104 1.00 97.00 115 VAL A O 1
ATOM 931 N N . TYR A 1 116 ? 4.807 -5.314 -2.044 1.00 98.06 116 TYR A N 1
ATOM 932 C CA . TYR A 1 116 ? 5.731 -5.193 -3.169 1.00 98.06 116 TYR A CA 1
ATOM 933 C C . TYR A 1 116 ? 5.009 -4.757 -4.452 1.00 98.06 116 TYR A C 1
ATOM 935 O O . TYR A 1 116 ? 5.521 -3.907 -5.180 1.00 98.06 116 TYR A O 1
ATOM 943 N N . HIS A 1 117 ? 3.791 -5.238 -4.715 1.00 97.88 117 HIS A N 1
ATOM 944 C CA . HIS A 1 117 ? 3.006 -4.807 -5.875 1.00 97.88 117 HIS A CA 1
ATOM 945 C C . HIS A 1 117 ? 2.682 -3.314 -5.824 1.00 97.88 117 HIS A C 1
ATOM 947 O O . HIS A 1 117 ? 2.875 -2.595 -6.810 1.00 97.88 117 HIS A O 1
ATOM 953 N N . ASN A 1 118 ? 2.247 -2.829 -4.663 1.00 97.94 118 ASN A N 1
ATOM 954 C CA . ASN A 1 118 ? 1.942 -1.418 -4.453 1.00 97.94 118 ASN A CA 1
ATOM 955 C C . ASN A 1 118 ? 3.184 -0.531 -4.607 1.00 97.94 118 ASN A C 1
ATOM 957 O O . ASN A 1 118 ? 3.141 0.481 -5.316 1.00 97.94 118 ASN A O 1
ATOM 961 N N . MET A 1 119 ? 4.322 -0.951 -4.049 1.00 98.44 119 MET A N 1
ATOM 962 C CA . MET A 1 119 ? 5.603 -0.271 -4.257 1.00 98.44 119 MET A CA 1
ATOM 963 C C . MET A 1 119 ? 6.033 -0.305 -5.731 1.00 98.44 119 MET A C 1
ATOM 965 O O . MET A 1 119 ? 6.512 0.700 -6.256 1.00 98.44 119 MET A O 1
ATOM 969 N N . ALA A 1 120 ? 5.808 -1.411 -6.448 1.00 97.94 120 ALA A N 1
ATOM 970 C CA . ALA A 1 120 ? 6.096 -1.501 -7.878 1.00 97.94 120 ALA A CA 1
ATOM 971 C C . ALA A 1 120 ? 5.264 -0.503 -8.697 1.00 97.94 120 ALA A C 1
ATOM 973 O O . ALA A 1 120 ? 5.809 0.177 -9.570 1.00 97.94 120 ALA A O 1
ATOM 974 N N . LYS A 1 121 ? 3.967 -0.358 -8.390 1.00 97.88 121 LYS A N 1
ATOM 975 C CA . LYS A 1 121 ? 3.088 0.647 -9.015 1.00 97.88 121 LYS A CA 1
ATOM 976 C C . LYS A 1 121 ? 3.566 2.072 -8.730 1.00 97.88 121 LYS A C 1
ATOM 978 O O . LYS A 1 121 ? 3.627 2.883 -9.656 1.00 97.88 121 LYS A O 1
ATOM 983 N N . LEU A 1 122 ? 3.966 2.366 -7.491 1.00 98.00 122 LEU A N 1
ATOM 984 C CA . LEU A 1 122 ? 4.544 3.658 -7.103 1.00 98.00 122 LEU A CA 1
ATOM 985 C C . LEU A 1 122 ? 5.830 3.956 -7.889 1.00 98.00 122 LEU A C 1
ATOM 987 O O . LEU A 1 122 ? 5.985 5.035 -8.470 1.00 98.00 122 LEU A O 1
ATOM 991 N N . TYR A 1 123 ? 6.752 2.996 -7.964 1.00 97.12 123 TYR A N 1
ATOM 992 C CA . TYR A 1 123 ? 8.003 3.160 -8.704 1.00 97.12 123 TYR A CA 1
ATOM 993 C C . TYR A 1 123 ? 7.790 3.278 -10.213 1.00 97.12 123 TYR A C 1
ATOM 995 O O . TYR A 1 123 ? 8.467 4.070 -10.870 1.00 97.12 123 TYR A O 1
ATOM 1003 N N . LEU A 1 124 ? 6.808 2.564 -10.764 1.00 94.69 124 LEU A N 1
ATOM 1004 C CA . LEU A 1 124 ? 6.391 2.718 -12.153 1.00 94.69 124 LEU A CA 1
ATOM 1005 C C . LEU A 1 124 ? 5.875 4.142 -12.419 1.00 94.69 124 LEU A C 1
ATOM 1007 O O . LEU A 1 124 ? 6.279 4.762 -13.405 1.00 94.69 124 LEU A O 1
ATOM 1011 N N . ALA A 1 125 ? 5.040 4.683 -11.527 1.00 95.38 125 ALA A N 1
ATOM 1012 C CA . ALA A 1 125 ? 4.499 6.038 -11.637 1.00 95.38 125 ALA A CA 1
ATOM 1013 C C . ALA A 1 125 ? 5.583 7.126 -11.518 1.00 95.38 125 ALA A C 1
ATOM 1015 O O . ALA A 1 125 ? 5.535 8.134 -12.222 1.00 95.38 125 ALA A O 1
ATOM 1016 N N . THR A 1 126 ? 6.602 6.893 -10.689 1.00 93.94 126 THR A N 1
ATOM 1017 C CA . THR A 1 126 ? 7.754 7.797 -10.503 1.00 93.94 126 THR A CA 1
ATOM 1018 C C . THR A 1 126 ? 8.910 7.537 -11.478 1.00 93.94 126 THR A C 1
ATOM 1020 O O . THR A 1 126 ? 9.968 8.149 -11.350 1.00 93.94 126 THR A O 1
ATOM 1023 N N . ARG A 1 127 ? 8.712 6.664 -12.481 1.00 93.00 127 ARG A N 1
ATOM 1024 C CA . ARG A 1 127 ? 9.696 6.281 -13.517 1.00 93.00 127 ARG A CA 1
ATOM 1025 C C . ARG A 1 127 ? 10.985 5.635 -12.991 1.00 93.00 127 ARG A C 1
ATOM 1027 O O . ARG A 1 127 ? 11.980 5.559 -13.709 1.00 93.00 127 ARG A O 1
ATOM 1034 N N . LYS A 1 128 ? 10.968 5.111 -11.767 1.00 91.88 128 LYS A N 1
ATOM 1035 C CA . LYS A 1 128 ? 12.068 4.341 -11.170 1.00 91.88 128 LYS A CA 1
ATOM 1036 C C . LYS A 1 128 ? 11.949 2.871 -11.580 1.00 91.88 128 LYS A C 1
ATOM 1038 O O . LYS A 1 128 ? 11.690 1.997 -10.755 1.00 91.88 128 LYS A O 1
ATOM 1043 N N . TYR A 1 129 ? 12.071 2.588 -12.877 1.00 90.12 129 TYR A N 1
ATOM 1044 C CA . TYR A 1 129 ? 11.679 1.283 -13.425 1.00 90.12 129 TYR A CA 1
ATOM 1045 C C . TYR A 1 129 ? 12.528 0.110 -12.926 1.00 90.12 129 TYR A C 1
ATOM 1047 O O . TYR A 1 129 ? 12.015 -0.997 -12.814 1.00 90.12 129 TYR A O 1
ATOM 1055 N N . SER A 1 130 ? 13.794 0.343 -12.577 1.00 87.88 130 SER A N 1
ATOM 1056 C CA . SER A 1 130 ? 14.661 -0.674 -11.967 1.00 87.88 130 SER A CA 1
ATOM 1057 C C . SER A 1 130 ? 14.100 -1.173 -10.626 1.00 87.88 130 SER A C 1
ATOM 1059 O O . SER A 1 130 ? 13.966 -2.376 -10.406 1.00 87.88 130 SER A O 1
ATOM 1061 N N . MET A 1 131 ? 13.692 -0.244 -9.757 1.00 93.31 131 MET A N 1
ATOM 1062 C CA . MET A 1 131 ? 13.045 -0.549 -8.479 1.00 93.31 131 MET A CA 1
ATOM 1063 C C . MET A 1 131 ? 11.661 -1.167 -8.689 1.00 93.31 131 MET A C 1
ATOM 1065 O O . MET A 1 131 ? 11.312 -2.126 -7.999 1.00 93.31 131 MET A O 1
ATOM 1069 N N . ALA A 1 132 ? 10.894 -0.666 -9.664 1.00 94.12 132 ALA A N 1
ATOM 1070 C CA . ALA A 1 132 ? 9.600 -1.241 -10.020 1.00 94.12 132 ALA A CA 1
ATOM 1071 C C . ALA A 1 132 ? 9.739 -2.709 -10.442 1.00 94.12 132 ALA A C 1
ATOM 1073 O O . ALA A 1 132 ? 9.001 -3.549 -9.937 1.00 94.12 132 ALA A O 1
ATOM 1074 N N . MET A 1 133 ? 10.719 -3.013 -11.305 1.00 95.69 133 MET A N 1
ATOM 1075 C CA . MET A 1 133 ? 10.990 -4.359 -11.815 1.00 95.69 133 MET A CA 1
ATOM 1076 C C . MET A 1 133 ? 11.358 -5.322 -10.687 1.00 95.69 133 MET A C 1
ATOM 1078 O O . MET A 1 133 ? 10.795 -6.408 -10.599 1.00 95.69 133 MET A O 1
ATOM 1082 N N . LYS A 1 134 ? 12.244 -4.900 -9.776 1.00 95.94 134 LYS A N 1
ATOM 1083 C CA . LYS A 1 134 ? 12.615 -5.707 -8.607 1.00 95.94 134 LYS A CA 1
ATOM 1084 C C . LYS A 1 134 ? 11.385 -6.094 -7.775 1.00 95.94 134 LYS A C 1
ATOM 1086 O O . LYS A 1 134 ? 11.193 -7.267 -7.481 1.00 95.94 134 LYS A O 1
ATOM 1091 N N . ASN A 1 135 ? 10.546 -5.118 -7.430 1.00 96.75 135 ASN A N 1
ATOM 1092 C CA . ASN A 1 135 ? 9.378 -5.348 -6.578 1.00 96.75 135 ASN A CA 1
ATOM 1093 C C . ASN A 1 135 ? 8.306 -6.211 -7.269 1.00 96.75 135 ASN A C 1
ATOM 1095 O O . ASN A 1 135 ? 7.737 -7.110 -6.648 1.00 96.75 135 ASN A O 1
ATOM 1099 N N . ILE A 1 136 ? 8.039 -5.986 -8.562 1.00 97.69 136 ILE A N 1
ATOM 1100 C CA . ILE A 1 136 ? 7.034 -6.783 -9.281 1.00 97.69 136 ILE A CA 1
ATOM 1101 C C . ILE A 1 136 ? 7.501 -8.218 -9.541 1.00 97.69 136 ILE A C 1
ATOM 1103 O O . ILE A 1 136 ? 6.684 -9.133 -9.501 1.00 97.69 136 ILE A O 1
ATOM 1107 N N . GLN A 1 137 ? 8.805 -8.438 -9.730 1.00 96.12 137 GLN A N 1
ATOM 1108 C CA . GLN A 1 137 ? 9.378 -9.780 -9.831 1.00 96.12 137 GLN A CA 1
ATOM 1109 C C . GLN A 1 137 ? 9.151 -10.565 -8.530 1.00 96.12 137 GLN A C 1
ATOM 1111 O O . GLN A 1 137 ? 8.576 -11.649 -8.571 1.00 96.12 137 GLN A O 1
ATOM 1116 N N . GLN A 1 138 ? 9.481 -9.971 -7.375 1.00 95.19 138 GLN A N 1
ATOM 1117 C CA . GLN A 1 138 ? 9.223 -10.582 -6.062 1.00 95.19 138 GLN A CA 1
ATOM 1118 C C . GLN A 1 138 ? 7.729 -10.863 -5.838 1.00 95.19 138 GLN A C 1
ATOM 1120 O O . GLN A 1 138 ? 7.353 -11.917 -5.333 1.00 95.19 138 GLN A O 1
ATOM 1125 N N . THR A 1 139 ? 6.861 -9.936 -6.252 1.00 96.44 139 THR A N 1
ATOM 1126 C CA . THR A 1 139 ? 5.401 -10.104 -6.180 1.00 96.44 139 THR A CA 1
ATOM 1127 C C . THR A 1 139 ? 4.939 -11.343 -6.953 1.00 96.44 139 THR A C 1
ATOM 1129 O O . THR A 1 139 ? 4.195 -12.166 -6.418 1.00 96.44 139 THR A O 1
ATOM 1132 N N . VAL A 1 140 ? 5.363 -11.475 -8.216 1.00 95.69 140 VAL A N 1
ATOM 1133 C CA . VAL A 1 140 ? 4.959 -12.585 -9.093 1.00 95.69 140 VAL A CA 1
ATOM 1134 C C . VAL A 1 140 ? 5.517 -13.912 -8.588 1.00 95.69 140 VAL A C 1
ATOM 1136 O O . VAL A 1 140 ? 4.780 -14.893 -8.597 1.00 95.69 140 VAL A O 1
ATOM 1139 N N . GLU A 1 141 ? 6.7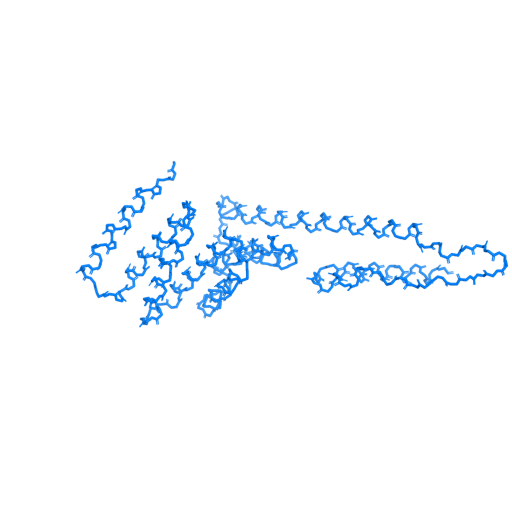60 -13.942 -8.102 1.00 94.44 141 GLU A N 1
ATOM 1140 C CA . GLU A 1 141 ? 7.377 -15.136 -7.505 1.00 94.44 141 GLU A CA 1
ATOM 1141 C C . GLU A 1 141 ? 6.543 -15.669 -6.334 1.00 94.44 141 GLU A C 1
ATOM 1143 O O . GLU A 1 141 ? 6.098 -16.816 -6.364 1.00 94.44 141 GLU A O 1
ATOM 1148 N N . ILE A 1 142 ? 6.227 -14.811 -5.356 1.00 94.00 142 ILE A N 1
ATOM 1149 C CA . ILE A 1 142 ? 5.417 -15.192 -4.188 1.00 94.00 142 ILE A CA 1
ATOM 1150 C C . ILE A 1 142 ? 4.012 -15.646 -4.608 1.00 94.00 142 ILE A C 1
ATOM 1152 O O . ILE A 1 142 ? 3.486 -16.643 -4.107 1.00 94.00 142 ILE A O 1
ATOM 1156 N N . ALA A 1 143 ? 3.375 -14.902 -5.514 1.00 92.62 143 ALA A N 1
ATOM 1157 C CA . ALA A 1 143 ? 2.007 -15.175 -5.933 1.00 92.62 143 ALA A CA 1
ATOM 1158 C C . ALA A 1 143 ? 1.895 -16.469 -6.751 1.00 92.62 143 ALA A C 1
ATOM 1160 O O . ALA A 1 143 ? 0.929 -17.211 -6.588 1.00 92.62 143 ALA A O 1
ATOM 1161 N N . GLN A 1 144 ? 2.870 -16.761 -7.613 1.00 91.81 144 GLN A N 1
ATOM 1162 C CA . GLN A 1 144 ? 2.846 -17.925 -8.497 1.00 91.81 144 GLN A CA 1
ATOM 1163 C C . GLN A 1 144 ? 3.103 -19.246 -7.759 1.00 91.81 144 GLN A C 1
ATOM 1165 O O . GLN A 1 144 ? 2.618 -20.282 -8.207 1.00 91.81 144 GLN A O 1
ATOM 1170 N N . GLU A 1 145 ? 3.807 -19.222 -6.625 1.00 90.06 145 GLU A N 1
ATOM 1171 C CA . GLU A 1 145 ? 3.954 -20.400 -5.758 1.00 90.06 145 GLU A CA 1
ATOM 1172 C C . GLU A 1 145 ? 2.632 -20.820 -5.097 1.00 90.06 145 GLU A C 1
ATOM 1174 O O . GLU A 1 145 ? 2.429 -22.001 -4.819 1.00 90.06 145 GLU A O 1
ATOM 1179 N N . LYS A 1 146 ? 1.736 -19.861 -4.819 1.00 88.12 146 LYS A N 1
ATOM 1180 C CA . LYS A 1 146 ? 0.551 -20.080 -3.969 1.00 88.12 146 LYS A CA 1
ATOM 1181 C C . LYS A 1 146 ? -0.783 -20.033 -4.697 1.00 88.12 146 LYS A C 1
ATOM 1183 O O . LYS A 1 146 ? -1.750 -20.631 -4.229 1.00 88.12 146 LYS A O 1
ATOM 1188 N N . LEU A 1 147 ? -0.865 -19.297 -5.798 1.00 87.81 147 LEU A N 1
ATOM 1189 C CA . LEU A 1 147 ? -2.108 -19.061 -6.523 1.00 87.81 147 LEU A CA 1
ATOM 1190 C C . LEU A 1 147 ? -2.147 -19.878 -7.814 1.00 87.81 147 LEU A C 1
ATOM 1192 O O . LEU A 1 147 ? -1.126 -20.112 -8.460 1.00 87.81 147 LEU A O 1
ATOM 1196 N N . SER A 1 148 ? -3.353 -20.274 -8.228 1.00 86.31 148 SER A N 1
ATOM 1197 C CA . SER A 1 148 ? -3.545 -20.879 -9.544 1.00 86.31 148 SER A CA 1
ATOM 1198 C C . SER A 1 148 ? -3.180 -19.885 -10.652 1.00 86.31 148 SER A C 1
ATOM 1200 O O . SER A 1 148 ? -3.305 -18.667 -10.500 1.00 86.31 148 SER A O 1
ATOM 1202 N N . SER A 1 149 ? -2.781 -20.405 -11.813 1.00 84.94 149 SER A N 1
ATOM 1203 C CA . SER A 1 149 ? -2.412 -19.593 -12.981 1.00 84.94 149 SER A CA 1
ATOM 1204 C C . SER A 1 149 ? -3.532 -18.665 -13.472 1.00 84.94 149 SER A C 1
ATOM 1206 O O . SER A 1 149 ? -3.247 -17.675 -14.143 1.00 84.94 149 SER A O 1
ATOM 1208 N N . THR A 1 150 ? -4.785 -18.968 -13.124 1.00 86.69 150 THR A N 1
ATOM 1209 C CA . THR A 1 150 ? -5.989 -18.208 -13.482 1.00 86.69 150 THR A CA 1
ATOM 1210 C C . THR A 1 150 ? -6.456 -17.250 -12.383 1.00 86.69 150 THR A C 1
ATOM 1212 O O . THR A 1 150 ? -7.500 -16.617 -12.538 1.00 86.69 150 THR A O 1
ATOM 1215 N N . HIS A 1 151 ? -5.738 -17.148 -11.260 1.00 89.75 151 HIS A N 1
ATOM 1216 C CA . HIS A 1 151 ? -6.158 -16.307 -10.144 1.00 89.75 151 HIS A CA 1
ATOM 1217 C C . HIS A 1 151 ? -6.122 -14.811 -10.525 1.00 89.75 151 HIS A C 1
ATOM 1219 O O . HIS A 1 151 ? -5.077 -14.340 -10.983 1.00 89.75 151 HIS A O 1
ATOM 1225 N N . PRO A 1 152 ? -7.194 -14.027 -10.280 1.00 90.12 152 PRO A N 1
ATOM 1226 C CA . PRO A 1 152 ? -7.273 -12.620 -10.688 1.00 90.12 152 PRO A CA 1
ATOM 1227 C C . PRO A 1 152 ? -6.078 -11.760 -10.250 1.00 90.12 152 PRO A C 1
ATOM 1229 O O . PRO A 1 152 ? -5.504 -11.055 -11.074 1.00 90.12 152 PRO A O 1
ATOM 1232 N N . HIS A 1 153 ? -5.638 -11.874 -8.990 1.00 89.31 153 HIS A N 1
ATOM 1233 C CA . HIS A 1 153 ? -4.455 -11.143 -8.509 1.00 89.31 153 HIS A CA 1
ATOM 1234 C C . HIS A 1 153 ? -3.168 -11.501 -9.261 1.00 89.31 153 HIS A C 1
ATOM 1236 O O . HIS A 1 153 ? -2.400 -10.613 -9.610 1.00 89.31 153 HIS A O 1
ATOM 1242 N N . LEU A 1 154 ? -2.940 -12.782 -9.577 1.00 91.88 154 LEU A N 1
ATOM 1243 C CA . LEU A 1 154 ? -1.746 -13.182 -10.323 1.00 91.88 154 LEU A CA 1
ATOM 1244 C C . LEU A 1 154 ? -1.764 -12.611 -11.749 1.00 91.88 154 LEU A C 1
ATOM 1246 O O . LEU A 1 154 ? -0.719 -12.210 -12.261 1.00 91.88 154 LEU A O 1
ATOM 1250 N N . LEU A 1 155 ? -2.941 -12.543 -12.380 1.00 93.50 155 LEU A N 1
ATOM 1251 C CA . LEU A 1 155 ? -3.102 -11.908 -13.690 1.00 93.50 155 LEU A CA 1
ATOM 1252 C C . LEU A 1 155 ? -2.791 -10.406 -13.626 1.00 93.50 155 LEU A C 1
ATOM 1254 O O . LEU A 1 155 ? -2.044 -9.908 -14.466 1.00 93.50 155 LEU A O 1
ATOM 1258 N N . GLU A 1 156 ? -3.281 -9.706 -12.602 1.00 94.88 156 GLU A N 1
ATOM 1259 C CA . GLU A 1 156 ? -2.988 -8.283 -12.380 1.00 94.88 156 GLU A CA 1
ATOM 1260 C C . GLU A 1 156 ? -1.487 -8.024 -12.146 1.00 94.88 156 GLU A C 1
ATOM 1262 O O . GLU A 1 156 ? -0.904 -7.080 -12.697 1.00 94.88 156 GLU A O 1
ATOM 1267 N N . TYR A 1 157 ? -0.828 -8.880 -11.361 1.00 95.94 157 TYR A N 1
ATOM 1268 C CA . TYR A 1 157 ? 0.612 -8.783 -11.116 1.00 95.94 157 TYR A CA 1
ATOM 1269 C C . TYR A 1 157 ? 1.410 -8.985 -12.405 1.00 95.94 157 TYR A C 1
ATOM 1271 O O . TYR A 1 157 ? 2.308 -8.195 -12.701 1.00 95.94 157 TYR A O 1
ATOM 1279 N N . LYS A 1 158 ? 1.041 -9.972 -13.228 1.00 95.38 158 LYS A N 1
ATOM 1280 C CA . LYS A 1 158 ? 1.668 -10.202 -14.539 1.00 95.38 158 LYS A CA 1
ATOM 1281 C C . LYS A 1 158 ? 1.427 -9.052 -15.514 1.00 95.38 158 LYS A C 1
ATOM 1283 O O . LYS A 1 158 ? 2.341 -8.658 -16.230 1.00 95.38 158 LYS A O 1
ATOM 1288 N N . GLU A 1 159 ? 0.240 -8.454 -15.515 1.00 96.88 159 GLU A N 1
ATOM 1289 C CA . GLU A 1 159 ? -0.025 -7.265 -16.331 1.00 96.88 159 GLU A CA 1
ATOM 1290 C C . GLU A 1 159 ? 0.872 -6.090 -15.907 1.00 96.88 159 GLU A C 1
ATOM 1292 O O . GLU A 1 159 ? 1.450 -5.390 -16.743 1.00 96.88 159 GLU A O 1
ATOM 1297 N N . THR A 1 160 ? 1.028 -5.886 -14.597 1.00 96.88 160 THR A N 1
ATOM 1298 C CA . THR A 1 160 ? 1.928 -4.861 -14.052 1.00 96.88 160 THR A CA 1
ATOM 1299 C C . THR A 1 160 ? 3.382 -5.156 -14.426 1.00 96.88 160 THR A C 1
ATOM 1301 O O . THR A 1 160 ? 4.096 -4.240 -14.836 1.00 96.88 160 THR A O 1
ATOM 1304 N N . PHE A 1 161 ? 3.804 -6.421 -14.360 1.00 96.88 161 PHE A N 1
ATOM 1305 C CA . PHE A 1 161 ? 5.133 -6.871 -14.777 1.00 96.88 161 PHE A CA 1
ATOM 1306 C C . PHE A 1 161 ? 5.419 -6.489 -16.234 1.00 96.88 161 PHE A C 1
ATOM 1308 O O . PHE A 1 161 ? 6.408 -5.809 -16.518 1.00 96.88 161 PHE A O 1
ATOM 1315 N N . GLU A 1 162 ? 4.508 -6.827 -17.150 1.00 96.56 162 GLU A N 1
ATOM 1316 C CA . GLU A 1 162 ? 4.660 -6.506 -18.572 1.00 96.56 162 GLU A CA 1
ATOM 1317 C C . GLU A 1 162 ? 4.642 -4.994 -18.833 1.00 96.56 162 GLU A C 1
ATOM 1319 O O . GLU A 1 162 ? 5.422 -4.488 -19.643 1.00 96.56 162 GLU A O 1
ATOM 1324 N N . LYS A 1 163 ? 3.829 -4.224 -18.096 1.00 96.19 163 LYS A N 1
ATOM 1325 C CA . LYS A 1 163 ? 3.862 -2.752 -18.167 1.00 96.19 163 LYS A CA 1
ATOM 1326 C C . LYS A 1 163 ? 5.232 -2.192 -17.790 1.00 96.19 163 LYS A C 1
ATOM 1328 O O . LYS A 1 163 ? 5.737 -1.321 -18.501 1.00 96.19 163 LYS A O 1
ATOM 1333 N N . VAL A 1 164 ? 5.833 -2.667 -16.697 1.00 92.56 164 VAL A N 1
ATOM 1334 C CA . VAL A 1 164 ? 7.177 -2.233 -16.280 1.00 92.56 164 VAL A CA 1
ATOM 1335 C C . VAL A 1 164 ? 8.207 -2.638 -17.336 1.00 92.56 164 VAL A C 1
ATOM 1337 O O . VAL A 1 164 ? 8.997 -1.795 -17.763 1.00 92.56 164 VAL A O 1
ATOM 1340 N N . ARG A 1 165 ? 8.155 -3.885 -17.817 1.00 90.94 165 ARG A N 1
ATOM 1341 C CA . ARG A 1 165 ? 9.052 -4.401 -18.860 1.00 90.94 165 ARG A CA 1
ATOM 1342 C C . ARG A 1 165 ? 9.013 -3.544 -20.124 1.00 90.94 165 ARG A C 1
ATOM 1344 O O . ARG A 1 165 ? 10.056 -3.081 -20.572 1.00 90.94 165 ARG A O 1
ATOM 1351 N N . MET A 1 166 ? 7.820 -3.241 -20.639 1.00 92.31 166 MET A N 1
ATOM 1352 C CA . MET A 1 166 ? 7.657 -2.373 -21.811 1.00 92.31 166 MET A CA 1
ATOM 1353 C C . MET A 1 166 ? 8.240 -0.972 -21.598 1.00 92.31 166 MET A C 1
ATOM 1355 O O . MET A 1 166 ? 8.791 -0.389 -22.531 1.00 92.31 166 MET A O 1
ATOM 1359 N N . LYS A 1 167 ? 8.113 -0.395 -20.394 1.00 90.69 167 LYS A N 1
ATOM 1360 C CA . LYS A 1 167 ? 8.698 0.922 -20.089 1.00 90.69 167 LYS A CA 1
ATOM 1361 C C . LYS A 1 167 ? 10.222 0.885 -20.080 1.00 90.69 167 LYS A C 1
ATOM 1363 O O . LYS A 1 167 ? 10.827 1.830 -20.580 1.00 90.69 167 LYS A O 1
ATOM 1368 N N . ILE A 1 168 ? 10.815 -0.192 -19.566 1.00 85.44 168 ILE A N 1
ATOM 1369 C CA . ILE A 1 168 ? 12.267 -0.402 -19.592 1.00 85.44 168 ILE A CA 1
ATOM 1370 C C . ILE A 1 168 ? 12.757 -0.549 -21.030 1.00 85.44 168 ILE A C 1
ATOM 1372 O O . ILE A 1 168 ? 13.657 0.186 -21.418 1.00 85.44 168 ILE A O 1
ATOM 1376 N N . THR A 1 169 ? 12.132 -1.417 -21.833 1.00 83.62 169 THR A N 1
ATOM 1377 C CA . THR A 1 169 ? 12.530 -1.626 -23.235 1.00 83.62 169 THR A CA 1
ATOM 1378 C C . THR A 1 169 ? 12.444 -0.333 -24.036 1.00 83.62 169 THR A C 1
ATOM 1380 O O . THR A 1 169 ? 13.427 0.071 -24.633 1.00 83.62 169 THR A O 1
ATOM 1383 N N . ARG A 1 170 ? 11.334 0.413 -23.946 1.00 82.88 170 ARG A N 1
ATOM 1384 C CA . ARG A 1 170 ? 11.219 1.710 -24.639 1.00 82.88 170 ARG A CA 1
ATOM 1385 C C . ARG A 1 170 ? 12.277 2.720 -24.206 1.00 82.88 170 ARG A C 1
ATOM 1387 O O . ARG A 1 170 ? 12.694 3.551 -25.005 1.00 82.88 170 ARG A O 1
ATOM 1394 N N . GLN A 1 171 ? 12.658 2.702 -22.930 1.00 78.12 171 GLN A N 1
ATOM 1395 C CA . GLN A 1 171 ? 13.722 3.568 -22.442 1.00 78.12 171 GLN A CA 1
ATOM 1396 C C . GLN A 1 171 ? 15.083 3.135 -23.005 1.00 78.12 171 GLN A C 1
ATOM 1398 O O . GLN A 1 171 ? 15.867 4.002 -23.376 1.00 78.12 171 GLN A O 1
ATOM 1403 N N . GLN A 1 172 ? 15.348 1.830 -23.089 1.00 76.44 172 GLN A N 1
ATOM 1404 C CA . GLN A 1 172 ? 16.556 1.274 -23.706 1.00 76.44 172 GLN A CA 1
ATOM 1405 C C . GLN A 1 172 ? 16.622 1.606 -25.198 1.00 76.44 172 GLN A C 1
ATOM 1407 O O . GLN A 1 172 ? 17.591 2.229 -25.609 1.00 76.44 172 GLN A O 1
ATOM 1412 N N . ASP A 1 173 ? 15.558 1.341 -25.959 1.00 76.00 173 ASP A N 1
ATOM 1413 C CA . ASP A 1 173 ? 15.488 1.642 -27.395 1.00 76.00 173 ASP A CA 1
ATOM 1414 C C . ASP A 1 173 ? 15.771 3.126 -27.677 1.00 76.00 173 ASP A C 1
ATOM 1416 O O . ASP A 1 173 ? 16.493 3.470 -28.610 1.00 76.00 173 ASP A O 1
ATOM 1420 N N . PHE A 1 174 ? 15.234 4.024 -26.842 1.00 77.88 174 PHE A N 1
ATOM 1421 C CA . PHE A 1 174 ? 15.506 5.458 -26.941 1.00 77.88 174 PHE A CA 1
ATOM 1422 C C . PHE A 1 174 ? 16.987 5.786 -26.700 1.00 77.88 174 PHE A C 1
ATOM 1424 O O . PHE A 1 174 ? 17.559 6.613 -27.411 1.00 77.88 174 PHE A O 1
ATOM 1431 N N . TYR A 1 175 ? 17.616 5.154 -25.705 1.00 72.69 175 TYR A N 1
ATOM 1432 C CA . TYR A 1 175 ? 19.042 5.344 -25.439 1.00 72.69 175 TYR A CA 1
ATOM 1433 C C . TYR A 1 175 ? 19.920 4.779 -26.551 1.00 72.69 175 TYR A C 1
ATOM 1435 O O . TYR A 1 175 ? 20.887 5.439 -26.923 1.00 72.69 175 TYR A O 1
ATOM 1443 N N . ASP A 1 176 ? 19.575 3.616 -27.099 1.00 71.69 176 ASP A N 1
ATOM 1444 C CA . ASP A 1 176 ? 20.324 2.981 -28.181 1.00 71.69 176 ASP A CA 1
ATOM 1445 C C . ASP A 1 176 ? 20.246 3.838 -29.451 1.00 71.69 176 ASP A C 1
ATOM 1447 O O . ASP A 1 176 ? 21.274 4.162 -30.042 1.00 71.69 176 ASP A O 1
ATOM 1451 N N . GLN A 1 177 ? 19.052 4.327 -29.810 1.00 73.56 177 GLN A N 1
ATOM 1452 C CA . GLN A 1 177 ? 18.871 5.270 -30.922 1.00 73.56 177 GLN A CA 1
ATOM 1453 C C . GLN A 1 177 ? 19.677 6.559 -30.729 1.00 73.56 177 GLN A C 1
ATOM 1455 O O . GLN A 1 177 ? 20.343 7.022 -31.655 1.00 73.56 177 GLN A O 1
ATOM 1460 N N . TYR A 1 178 ? 19.645 7.138 -29.526 1.00 72.00 178 TYR A N 1
ATOM 1461 C CA . TYR A 1 178 ? 20.401 8.352 -29.228 1.00 72.00 178 TYR A CA 1
ATOM 1462 C C . TYR A 1 178 ? 21.917 8.110 -29.246 1.00 72.00 178 TYR A C 1
ATOM 1464 O O . TYR A 1 178 ? 22.666 8.952 -29.736 1.00 72.00 178 TYR A O 1
ATOM 1472 N N . SER A 1 179 ? 22.379 6.963 -28.738 1.00 69.88 179 SER A N 1
ATOM 1473 C CA . SER A 1 179 ? 23.790 6.572 -28.766 1.00 69.88 179 SER A CA 1
ATOM 1474 C C . SER A 1 179 ? 24.276 6.367 -30.199 1.00 69.88 179 SER A C 1
ATOM 1476 O O . SER A 1 179 ? 25.324 6.906 -30.551 1.00 69.88 179 SER A O 1
ATOM 1478 N N . HIS A 1 180 ? 23.498 5.682 -31.043 1.00 67.44 180 HIS A N 1
ATOM 1479 C CA . HIS A 1 180 ? 23.786 5.547 -32.471 1.00 67.44 180 HIS A CA 1
ATOM 1480 C C . HIS A 1 180 ? 23.871 6.912 -33.162 1.00 67.44 180 HIS A C 1
ATOM 1482 O O . HIS A 1 180 ? 24.895 7.203 -33.775 1.00 67.44 180 HIS A O 1
ATOM 1488 N N . TYR A 1 181 ? 22.875 7.786 -32.974 1.00 71.19 181 TYR A N 1
ATOM 1489 C CA . TYR A 1 181 ? 22.894 9.152 -33.513 1.00 71.19 181 TYR A CA 1
ATOM 1490 C C . TYR A 1 181 ? 24.122 9.946 -33.046 1.00 71.19 181 TYR A C 1
ATOM 1492 O O . TYR A 1 181 ? 24.747 10.656 -33.834 1.00 71.19 181 TYR A O 1
ATOM 1500 N N . TRP A 1 182 ? 24.479 9.850 -31.761 1.00 67.94 182 TRP A N 1
ATOM 1501 C CA . TRP A 1 182 ? 25.637 10.552 -31.217 1.00 67.94 182 TRP A CA 1
ATOM 1502 C C . TRP A 1 182 ? 26.939 10.027 -31.818 1.00 67.94 182 TRP A C 1
ATOM 1504 O O . TRP A 1 182 ? 27.795 10.827 -32.177 1.00 67.94 182 TRP A O 1
ATOM 1514 N N . HIS A 1 183 ? 27.092 8.710 -31.967 1.00 65.44 183 HIS A N 1
ATOM 1515 C CA . HIS A 1 183 ? 28.264 8.140 -32.621 1.00 65.44 183 HIS A CA 1
ATOM 1516 C C . HIS A 1 183 ? 28.332 8.557 -34.090 1.00 65.44 183 HIS A C 1
ATOM 1518 O O . HIS A 1 183 ? 29.343 9.117 -34.478 1.00 65.44 183 HIS A O 1
ATOM 1524 N N . GLU A 1 184 ? 27.265 8.421 -34.876 1.00 71.38 184 GLU A N 1
ATOM 1525 C CA . GLU A 1 184 ? 27.263 8.821 -36.293 1.00 71.38 184 GLU A CA 1
ATOM 1526 C C . GLU A 1 184 ? 27.618 10.300 -36.514 1.00 71.38 184 GLU A C 1
ATOM 1528 O O . GLU A 1 184 ? 28.322 10.625 -37.469 1.00 71.38 184 GLU A O 1
ATOM 1533 N N . ASN A 1 185 ? 27.180 11.192 -35.617 1.00 63.22 185 ASN A N 1
ATOM 1534 C CA . ASN A 1 185 ? 27.359 12.638 -35.785 1.00 63.22 185 ASN A CA 1
ATOM 1535 C C . ASN A 1 185 ? 28.543 13.238 -35.009 1.00 63.22 185 ASN A C 1
ATOM 1537 O O . ASN A 1 185 ? 28.969 14.339 -35.342 1.00 63.22 185 ASN A O 1
ATOM 1541 N N . ASN A 1 186 ? 29.088 12.548 -33.999 1.00 57.28 186 ASN A N 1
ATOM 1542 C CA . ASN A 1 186 ? 30.214 13.036 -33.184 1.00 57.28 186 ASN A CA 1
ATOM 1543 C C . ASN A 1 186 ? 31.438 12.103 -33.175 1.00 57.28 186 ASN A C 1
ATOM 1545 O O . ASN A 1 186 ? 32.454 12.462 -32.582 1.00 57.28 186 ASN A O 1
ATOM 1549 N N . SER A 1 187 ? 31.413 10.934 -33.832 1.00 52.19 187 SER A N 1
ATOM 1550 C CA . SER A 1 187 ? 32.625 10.113 -34.016 1.00 52.19 187 SER A CA 1
ATOM 1551 C C . SER A 1 187 ? 33.568 10.646 -35.100 1.00 52.19 187 SER A C 1
ATOM 1553 O O . SER A 1 187 ? 34.657 10.105 -35.264 1.00 52.19 187 SER A O 1
ATOM 1555 N N . ASN A 1 188 ? 33.178 11.714 -35.801 1.00 48.06 188 ASN A N 1
ATOM 1556 C CA . ASN A 1 188 ? 34.019 12.465 -36.730 1.00 48.06 188 ASN A CA 1
ATOM 1557 C C . ASN A 1 188 ? 34.322 13.863 -36.168 1.00 48.06 188 ASN A C 1
ATOM 1559 O O . ASN A 1 188 ? 33.886 14.863 -36.719 1.00 48.06 188 ASN A O 1
ATOM 1563 N N . SER A 1 189 ? 35.073 13.962 -35.069 1.00 41.66 189 SER A N 1
ATOM 1564 C CA . SER A 1 189 ? 35.580 15.257 -34.579 1.00 41.66 189 SER A CA 1
ATOM 1565 C C . SER A 1 189 ? 36.967 15.593 -35.147 1.00 41.66 189 SER A C 1
ATOM 1567 O O . SER A 1 189 ? 37.846 16.046 -34.414 1.00 41.66 189 SER A O 1
ATOM 1569 N N . TYR A 1 190 ? 37.183 15.337 -36.437 1.00 46.47 190 TYR A N 1
ATOM 1570 C CA . TYR A 1 190 ? 38.316 15.887 -37.176 1.00 46.47 190 TYR A CA 1
ATOM 1571 C C . TYR A 1 190 ? 37.771 16.665 -38.371 1.00 46.47 190 TYR A C 1
ATOM 1573 O O . TYR A 1 190 ? 37.436 16.073 -39.394 1.00 46.47 190 TYR A O 1
ATOM 1581 N N . ASP A 1 191 ? 37.712 17.988 -38.245 1.00 40.94 191 ASP A N 1
ATOM 1582 C CA . ASP A 1 191 ? 37.573 18.874 -39.398 1.00 40.94 191 ASP A CA 1
ATOM 1583 C C . ASP A 1 191 ? 38.969 19.205 -39.939 1.00 40.94 191 ASP A C 1
ATOM 1585 O O . ASP A 1 191 ? 39.863 19.615 -39.195 1.00 40.94 191 ASP A O 1
ATOM 1589 N N . ILE A 1 192 ? 39.168 19.053 -41.252 1.00 35.59 192 ILE A N 1
ATOM 1590 C CA . ILE A 1 192 ? 40.364 19.562 -41.930 1.00 35.59 192 ILE A CA 1
ATOM 1591 C C . ILE A 1 192 ? 40.171 21.068 -42.144 1.00 35.59 192 ILE A C 1
ATOM 1593 O O . ILE A 1 192 ? 39.673 21.499 -43.181 1.00 35.59 192 ILE A O 1
ATOM 1597 N N . TYR A 1 193 ? 40.610 21.882 -41.187 1.00 31.95 193 TYR A N 1
ATOM 1598 C CA . TYR A 1 193 ? 40.931 23.287 -41.440 1.00 31.95 193 TYR A CA 1
ATOM 1599 C C . TYR A 1 193 ? 42.445 23.403 -41.585 1.00 31.95 193 TYR A C 1
ATOM 1601 O O . TYR A 1 193 ? 43.163 23.314 -40.597 1.00 31.95 193 TYR A O 1
ATOM 1609 N N . GLY A 1 194 ? 42.937 23.560 -42.819 1.00 37.16 194 GLY A N 1
ATOM 1610 C CA . GLY A 1 194 ? 44.334 23.917 -43.103 1.00 37.16 194 GLY A CA 1
ATOM 1611 C C . GLY A 1 194 ? 45.382 23.132 -42.299 1.00 37.16 194 GLY A C 1
ATOM 1612 O O . GLY A 1 194 ? 45.889 23.616 -41.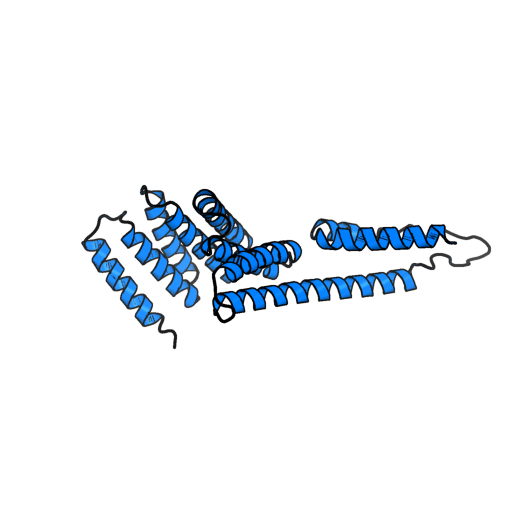291 1.00 37.16 194 GLY A O 1
ATOM 1613 N N . SER A 1 195 ? 45.735 21.927 -42.757 1.00 35.53 195 SER A N 1
ATOM 1614 C CA . SER A 1 195 ? 46.882 21.111 -42.293 1.00 35.53 195 SER A CA 1
ATOM 1615 C C . SER A 1 195 ? 47.025 20.818 -40.786 1.00 35.53 195 SER A C 1
ATOM 1617 O O . SER A 1 195 ? 48.021 20.211 -40.400 1.00 35.53 195 SER A O 1
ATOM 1619 N N . THR A 1 196 ? 46.057 21.167 -39.934 1.00 39.06 196 THR A N 1
ATOM 1620 C CA . THR A 1 196 ? 46.179 20.988 -38.479 1.00 39.06 196 THR A CA 1
ATOM 1621 C C . THR A 1 196 ? 44.934 20.300 -37.928 1.00 39.06 196 THR A C 1
ATOM 1623 O O . THR A 1 196 ? 43.834 20.835 -38.025 1.00 39.06 196 THR A O 1
ATOM 1626 N N . LEU A 1 197 ? 45.098 19.097 -37.367 1.00 39.09 197 LEU A N 1
ATOM 1627 C CA . LEU A 1 197 ? 44.038 18.401 -36.631 1.00 39.09 197 LEU A CA 1
ATOM 1628 C C . LEU A 1 197 ? 43.867 19.101 -35.277 1.00 39.09 197 LEU A C 1
ATOM 1630 O O . LEU A 1 197 ? 44.801 19.116 -34.477 1.00 39.09 197 LEU A O 1
ATOM 1634 N N . VAL A 1 198 ? 42.698 19.685 -35.021 1.00 37.62 198 VAL A N 1
ATOM 1635 C CA . VAL A 1 198 ? 42.357 20.267 -33.714 1.00 37.62 198 VAL A CA 1
ATOM 1636 C C . VAL A 1 198 ? 41.421 19.300 -32.991 1.00 37.62 198 VAL A C 1
ATOM 1638 O O . VAL A 1 198 ? 40.362 18.965 -33.514 1.00 37.62 198 VAL A O 1
ATOM 1641 N N . GLU A 1 199 ? 41.807 18.836 -31.799 1.00 38.72 199 GLU A N 1
ATOM 1642 C CA . GLU A 1 199 ? 40.927 18.036 -30.938 1.00 38.72 199 GLU A CA 1
ATOM 1643 C C . GLU A 1 199 ? 39.755 18.890 -30.433 1.00 38.72 199 GLU A C 1
ATOM 1645 O O . GLU A 1 199 ? 39.951 19.934 -29.807 1.00 38.72 199 GLU A O 1
ATOM 1650 N N . ILE A 1 200 ? 38.525 18.432 -30.670 1.00 42.34 200 ILE A N 1
ATOM 1651 C CA . ILE A 1 200 ? 37.330 19.025 -30.062 1.00 42.34 200 ILE A CA 1
ATOM 1652 C C . ILE A 1 200 ? 37.206 18.488 -28.622 1.00 42.34 200 ILE A C 1
ATOM 1654 O O . ILE A 1 200 ? 37.370 17.281 -28.416 1.00 42.34 200 ILE A O 1
ATOM 1658 N N . PRO A 1 201 ? 36.907 19.330 -27.609 1.00 36.94 201 PRO A N 1
ATOM 1659 C CA . PRO A 1 201 ? 36.777 18.881 -26.226 1.00 36.94 201 PRO A CA 1
ATOM 1660 C C . PRO A 1 201 ? 35.740 17.763 -26.099 1.00 36.94 201 PRO A C 1
ATOM 1662 O O . PRO A 1 201 ? 34.603 17.906 -26.552 1.00 36.94 201 PRO A O 1
ATOM 1665 N N . GLN A 1 202 ? 36.124 16.655 -25.460 1.00 44.38 202 GLN A N 1
ATOM 1666 C CA . GLN A 1 202 ? 35.229 15.533 -25.187 1.00 44.38 202 GLN A CA 1
ATOM 1667 C C . GLN A 1 202 ? 34.035 16.002 -24.345 1.00 44.38 202 GLN A C 1
ATOM 1669 O O . GLN A 1 202 ? 34.137 16.159 -23.127 1.00 44.38 202 GLN A O 1
ATOM 1674 N N . PHE A 1 203 ? 32.880 16.199 -24.980 1.00 41.56 203 PHE A N 1
ATOM 1675 C CA . PHE A 1 203 ? 31.621 16.321 -24.258 1.00 41.56 203 PHE A CA 1
ATOM 1676 C C . PHE A 1 203 ? 31.368 14.997 -23.534 1.00 41.56 203 PHE A C 1
ATOM 1678 O O . PHE A 1 203 ? 31.223 13.949 -24.166 1.00 41.56 203 PHE A O 1
ATOM 1685 N N . GLN A 1 204 ? 31.356 15.027 -22.199 1.00 45.50 204 GLN A N 1
ATOM 1686 C CA . GLN A 1 204 ? 31.035 13.849 -21.400 1.00 45.50 204 GLN A CA 1
ATOM 1687 C C . GLN A 1 204 ? 29.663 13.309 -21.815 1.00 45.50 204 GLN A C 1
ATOM 1689 O O . GLN A 1 204 ? 28.668 14.035 -21.817 1.00 45.50 204 GLN A O 1
ATOM 1694 N N . HIS A 1 205 ? 29.619 12.025 -22.171 1.00 44.94 205 HIS A N 1
ATOM 1695 C CA . HIS A 1 205 ? 28.396 11.371 -22.613 1.00 44.94 205 HIS A CA 1
ATOM 1696 C C . HIS A 1 205 ? 27.341 11.423 -21.482 1.00 44.94 205 HIS A C 1
ATOM 1698 O O . HIS A 1 205 ? 27.595 10.902 -20.390 1.00 44.94 205 HIS A O 1
ATOM 1704 N N . PRO A 1 206 ? 26.145 12.002 -21.705 1.00 43.97 206 PRO A N 1
ATOM 1705 C CA . PRO A 1 206 ? 25.140 12.221 -20.656 1.00 43.97 206 PRO A CA 1
ATOM 1706 C C . PRO A 1 206 ? 24.546 10.927 -20.070 1.00 43.97 206 PRO A C 1
ATOM 1708 O O . PRO A 1 206 ? 23.832 10.969 -19.066 1.00 43.97 206 PRO A O 1
ATOM 1711 N N . SE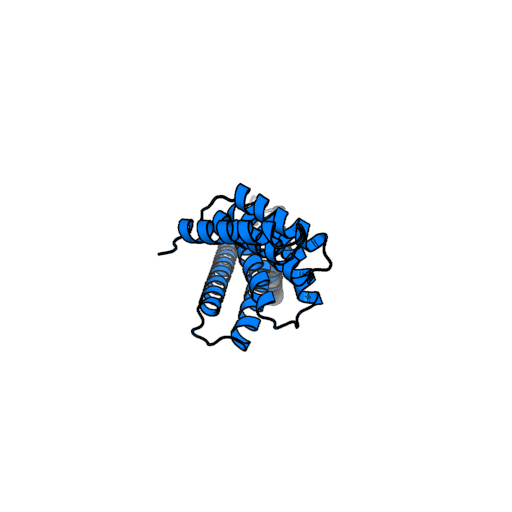R A 1 207 ? 24.873 9.758 -20.637 1.00 49.66 207 SER A N 1
ATOM 1712 C CA . SER A 1 207 ? 24.550 8.469 -20.013 1.00 49.66 207 SER A CA 1
ATOM 1713 C C . SER A 1 207 ? 25.165 8.337 -18.617 1.00 49.66 207 SER A C 1
ATOM 1715 O O . SER A 1 207 ? 24.539 7.734 -17.752 1.00 49.66 207 SER A O 1
ATOM 1717 N N . HIS A 1 208 ? 26.329 8.939 -18.346 1.00 39.97 208 HIS A N 1
ATOM 1718 C CA . HIS A 1 208 ? 27.041 8.757 -17.077 1.00 39.97 208 HIS A CA 1
ATOM 1719 C C . HIS A 1 208 ? 26.248 9.231 -15.842 1.00 39.97 208 HIS A C 1
ATOM 1721 O O . HIS A 1 208 ? 26.354 8.617 -14.781 1.00 39.97 208 HIS A O 1
ATOM 1727 N N . THR A 1 209 ? 25.414 10.268 -15.976 1.00 41.00 209 THR A N 1
ATOM 1728 C CA . THR A 1 209 ? 24.664 10.867 -14.854 1.00 41.00 209 THR A CA 1
ATOM 1729 C C . THR A 1 209 ? 23.309 10.186 -14.610 1.00 41.00 209 THR A C 1
ATOM 1731 O O . THR A 1 209 ? 22.845 10.120 -13.475 1.00 41.00 209 THR A O 1
ATOM 1734 N N . LEU A 1 210 ? 22.682 9.616 -15.649 1.00 42.03 210 LEU A N 1
ATOM 1735 C CA . LEU A 1 210 ? 21.402 8.886 -15.556 1.00 42.03 210 LEU A CA 1
ATOM 1736 C C . LEU A 1 210 ? 21.576 7.373 -15.323 1.00 42.03 210 LEU A C 1
ATOM 1738 O O . LEU A 1 210 ? 20.687 6.735 -14.754 1.00 42.03 210 LEU A O 1
ATOM 1742 N N . LEU A 1 211 ? 22.728 6.800 -15.698 1.00 45.53 211 LEU A N 1
ATOM 1743 C CA . LEU A 1 211 ? 23.100 5.401 -15.432 1.00 45.53 211 LEU A CA 1
ATOM 1744 C C . LEU A 1 211 ? 23.162 5.087 -13.928 1.00 45.53 211 LEU A C 1
ATOM 1746 O O . LEU A 1 211 ? 22.821 3.977 -13.524 1.00 45.53 211 LEU A O 1
ATOM 1750 N N . GLN A 1 212 ? 23.524 6.064 -13.089 1.00 43.97 212 GLN A N 1
ATOM 1751 C CA . GLN A 1 212 ? 23.617 5.873 -11.637 1.00 43.97 212 GLN A CA 1
ATOM 1752 C C . GLN A 1 212 ? 22.260 5.624 -10.956 1.00 43.97 212 GLN A C 1
ATOM 1754 O O . GLN A 1 212 ? 22.222 5.015 -9.891 1.00 43.97 212 GLN A O 1
ATOM 1759 N N . GLN A 1 213 ? 21.138 6.039 -11.556 1.00 45.25 213 GLN A N 1
ATOM 1760 C CA . GLN A 1 213 ? 19.810 5.869 -10.948 1.00 45.25 213 GLN A CA 1
ATOM 1761 C C . GLN A 1 213 ? 19.132 4.533 -11.292 1.00 45.25 213 GLN A C 1
ATOM 1763 O O . GLN A 1 213 ? 18.134 4.178 -10.670 1.00 45.25 213 GLN A O 1
ATOM 1768 N N . ASN A 1 214 ? 19.647 3.777 -12.269 1.00 49.53 214 ASN A N 1
ATOM 1769 C CA . ASN A 1 214 ? 18.932 2.649 -12.871 1.00 49.53 214 ASN A CA 1
ATOM 1770 C C . ASN A 1 214 ? 19.820 1.420 -13.093 1.00 49.53 214 ASN A C 1
ATOM 1772 O O . ASN A 1 214 ? 19.761 0.859 -14.175 1.00 49.53 214 ASN A O 1
ATOM 1776 N N . GLY A 1 215 ? 20.588 0.978 -12.085 1.00 45.84 215 GLY A N 1
ATOM 1777 C CA . GLY A 1 215 ? 21.672 -0.036 -12.121 1.00 45.84 215 GLY A CA 1
ATOM 1778 C C . GLY A 1 215 ? 21.606 -1.240 -13.092 1.00 45.84 215 GLY A C 1
ATOM 1779 O O . GLY A 1 215 ? 22.643 -1.816 -13.403 1.00 45.84 215 GLY A O 1
ATOM 1780 N N . PHE A 1 216 ? 20.447 -1.585 -13.654 1.00 43.50 216 PHE A N 1
ATOM 1781 C CA . PHE A 1 216 ? 20.308 -2.447 -14.834 1.00 43.50 216 PHE A CA 1
ATOM 1782 C C . PHE A 1 216 ? 20.948 -1.871 -16.117 1.00 43.50 216 PHE A C 1
ATOM 1784 O O . PHE A 1 216 ? 21.538 -2.610 -16.903 1.00 43.50 216 PHE A O 1
ATOM 1791 N N . THR A 1 217 ? 20.897 -0.553 -16.331 1.00 51.16 217 THR A N 1
ATOM 1792 C CA . THR A 1 217 ? 21.525 0.112 -17.488 1.00 51.16 217 THR A CA 1
ATOM 1793 C C . THR A 1 217 ? 23.052 0.137 -17.384 1.00 51.16 217 THR A C 1
ATOM 1795 O O . THR A 1 217 ? 23.738 0.184 -18.403 1.00 51.16 217 THR A O 1
ATOM 1798 N N . GLN A 1 218 ? 23.610 0.011 -16.175 1.00 45.66 218 GLN A N 1
ATOM 1799 C CA . GLN A 1 218 ? 25.056 -0.039 -15.957 1.00 45.66 218 GLN A CA 1
ATOM 1800 C C . GLN A 1 218 ? 25.688 -1.334 -16.484 1.00 45.66 218 GLN A C 1
ATOM 1802 O O . GLN A 1 218 ? 26.777 -1.275 -17.044 1.00 45.66 218 GLN A O 1
ATOM 1807 N N . GLN A 1 219 ? 25.018 -2.488 -16.374 1.00 46.69 219 GLN A N 1
ATOM 1808 C CA . GLN A 1 219 ? 25.529 -3.744 -16.947 1.00 46.69 219 GLN A CA 1
ATOM 1809 C C . GLN A 1 219 ? 25.531 -3.720 -18.479 1.00 46.69 219 GLN A C 1
ATOM 1811 O O . GLN A 1 219 ? 26.505 -4.151 -19.093 1.00 46.69 219 GLN A O 1
ATOM 1816 N N . VAL A 1 220 ? 24.483 -3.161 -19.092 1.00 49.28 220 VAL A N 1
ATOM 1817 C CA . VAL A 1 220 ? 24.408 -2.977 -20.551 1.00 49.28 220 VAL A CA 1
ATOM 1818 C C . VAL A 1 220 ? 25.494 -2.008 -21.024 1.00 49.28 220 VAL A C 1
ATOM 1820 O O . VAL A 1 220 ? 26.226 -2.318 -21.959 1.00 49.28 220 VAL A O 1
ATOM 1823 N N . TYR A 1 221 ? 25.689 -0.893 -20.314 1.00 47.19 221 TYR A N 1
ATOM 1824 C CA . TYR A 1 221 ? 26.770 0.053 -20.594 1.00 47.19 221 TYR A CA 1
ATOM 1825 C C . TYR A 1 221 ? 28.164 -0.566 -20.435 1.00 47.19 221 TYR A C 1
ATOM 1827 O O . TYR A 1 221 ? 29.031 -0.339 -21.272 1.00 47.19 221 TYR A O 1
ATOM 1835 N N . LEU A 1 222 ? 28.401 -1.359 -19.386 1.00 48.78 222 LEU A N 1
ATOM 1836 C CA . LEU A 1 222 ? 29.686 -2.033 -19.181 1.00 48.78 222 LEU A CA 1
ATOM 1837 C C . LEU A 1 222 ? 29.964 -3.060 -20.280 1.00 48.78 222 LEU A C 1
ATOM 1839 O O . LEU A 1 222 ? 31.094 -3.128 -20.756 1.00 48.78 222 LEU A O 1
ATOM 1843 N N . LYS A 1 223 ? 28.941 -3.799 -20.724 1.00 53.31 223 LYS A N 1
ATOM 1844 C CA . LYS A 1 223 ? 29.049 -4.726 -21.854 1.00 53.31 223 LYS A CA 1
ATOM 1845 C C . LYS A 1 223 ? 29.388 -3.986 -23.153 1.00 53.31 223 LYS A C 1
ATOM 1847 O O . LYS A 1 223 ? 30.356 -4.344 -23.812 1.00 53.31 223 LYS A O 1
ATOM 1852 N N . TYR A 1 224 ? 28.681 -2.897 -23.448 1.00 44.69 224 TYR A N 1
ATOM 1853 C CA . TYR A 1 224 ? 28.916 -2.080 -24.643 1.00 44.69 224 TYR A CA 1
ATOM 1854 C C . TYR A 1 224 ? 30.292 -1.389 -24.625 1.00 44.69 224 TYR A C 1
ATOM 1856 O O . TYR A 1 224 ? 31.010 -1.354 -25.623 1.00 44.69 224 TYR A O 1
ATOM 1864 N N . LYS A 1 225 ? 30.720 -0.893 -23.456 1.00 49.09 225 LYS A N 1
ATOM 1865 C CA . LYS A 1 225 ? 32.064 -0.340 -23.243 1.00 49.09 225 LYS A CA 1
ATOM 1866 C C . LYS A 1 225 ? 33.147 -1.394 -23.478 1.00 49.09 225 LYS A C 1
ATOM 1868 O O . LYS A 1 225 ? 34.175 -1.069 -24.066 1.00 49.09 225 LYS A O 1
ATOM 1873 N N . GLN A 1 226 ? 32.931 -2.625 -23.019 1.00 51.38 226 GLN A N 1
ATOM 1874 C CA . GLN A 1 226 ? 33.860 -3.733 -23.228 1.00 51.38 226 GLN A CA 1
ATOM 1875 C C . GLN A 1 226 ? 33.962 -4.091 -24.718 1.00 51.38 226 GLN A C 1
ATOM 1877 O O . GLN A 1 226 ? 35.068 -4.162 -25.241 1.00 51.38 226 GLN A O 1
ATOM 1882 N N . GLU A 1 227 ? 32.830 -4.193 -25.418 1.00 53.81 227 GLU A N 1
ATOM 1883 C CA . GLU A 1 227 ? 32.773 -4.469 -26.862 1.00 53.81 227 GLU A CA 1
ATOM 1884 C C . GLU A 1 227 ? 33.491 -3.381 -27.683 1.00 53.81 227 GLU A C 1
ATOM 1886 O O . GLU A 1 227 ? 34.316 -3.692 -28.540 1.00 53.81 227 GLU A O 1
ATOM 1891 N N . CYS A 1 228 ? 33.291 -2.101 -27.349 1.00 45.31 228 CYS A N 1
ATOM 1892 C CA . CYS A 1 228 ? 34.006 -0.984 -27.980 1.00 45.31 228 CYS A CA 1
ATOM 1893 C C . CYS A 1 228 ? 35.520 -0.977 -27.693 1.00 45.31 228 CYS A C 1
ATOM 1895 O O . CYS A 1 228 ? 36.316 -0.567 -28.543 1.00 45.31 228 CYS A O 1
ATOM 1897 N N . LEU A 1 229 ? 35.942 -1.390 -26.493 1.00 47.41 229 LEU A N 1
ATOM 1898 C CA . LEU A 1 229 ? 37.362 -1.522 -26.147 1.00 47.41 229 LEU A CA 1
ATOM 1899 C C . LEU A 1 229 ? 38.015 -2.701 -26.877 1.00 47.41 229 LEU A C 1
ATOM 1901 O O . LEU A 1 229 ? 39.173 -2.593 -27.285 1.00 47.41 229 LEU A O 1
ATOM 1905 N N . ASP A 1 230 ? 37.282 -3.794 -27.063 1.00 49.91 230 ASP A N 1
ATOM 1906 C CA . ASP A 1 230 ? 37.758 -4.978 -27.774 1.00 49.91 230 ASP A CA 1
ATOM 1907 C C . ASP A 1 230 ? 37.864 -4.727 -29.288 1.00 49.91 230 ASP A C 1
ATOM 1909 O O . ASP A 1 230 ? 38.827 -5.180 -29.908 1.00 49.91 230 ASP A O 1
ATOM 1913 N N . ASP A 1 231 ? 36.965 -3.931 -29.875 1.00 42.66 231 ASP A N 1
ATOM 1914 C CA . ASP A 1 231 ? 37.061 -3.498 -31.278 1.00 42.66 231 ASP A CA 1
ATOM 1915 C C . ASP A 1 231 ? 38.233 -2.539 -31.531 1.00 42.66 231 ASP A C 1
ATOM 1917 O O . ASP A 1 231 ? 38.895 -2.625 -32.567 1.00 42.66 231 ASP A O 1
ATOM 1921 N N . LYS A 1 232 ? 38.562 -1.665 -30.569 1.00 44.41 232 LYS A N 1
ATOM 1922 C CA . LYS A 1 232 ? 39.750 -0.796 -30.655 1.00 44.41 232 LYS A CA 1
ATOM 1923 C C . LYS A 1 232 ? 41.073 -1.552 -30.540 1.00 44.41 232 LYS A C 1
ATOM 1925 O O . LYS A 1 232 ? 42.072 -1.056 -31.037 1.00 44.41 232 LYS A O 1
ATOM 1930 N N . LYS A 1 233 ? 41.100 -2.723 -29.895 1.00 45.59 233 LYS A N 1
ATOM 1931 C CA . LYS A 1 233 ? 42.299 -3.581 -29.820 1.00 45.59 233 LYS A CA 1
ATOM 1932 C C . LYS A 1 233 ? 42.520 -4.429 -31.076 1.00 45.59 233 LYS A C 1
ATOM 1934 O O . LYS A 1 233 ? 43.587 -5.019 -31.217 1.00 45.59 233 LYS A O 1
ATOM 1939 N N . LYS A 1 234 ? 41.510 -4.538 -31.945 1.00 44.75 234 LYS A N 1
ATOM 1940 C CA . LYS A 1 234 ? 41.553 -5.312 -33.197 1.00 44.75 234 LYS A CA 1
ATOM 1941 C C . LYS A 1 234 ? 41.896 -4.468 -34.432 1.00 44.75 234 LYS A C 1
ATOM 1943 O O . LYS A 1 234 ? 42.008 -5.037 -35.516 1.00 44.75 234 LYS A O 1
ATOM 1948 N N . ARG A 1 235 ? 42.033 -3.150 -34.281 1.00 41.12 235 ARG A N 1
ATOM 1949 C CA . ARG A 1 235 ? 42.525 -2.217 -35.306 1.00 41.12 235 ARG A CA 1
ATOM 1950 C C . ARG A 1 235 ? 43.936 -1.777 -34.955 1.00 41.12 235 ARG A C 1
ATOM 1952 O O . ARG A 1 235 ? 44.711 -1.569 -35.909 1.00 41.12 235 ARG A O 1
#

Secondary structure (DSSP, 8-state):
---HHHHHHHHHHHHHHHHHHS-TT-HHHHHHHHHHHHHHHHTT-HHHHHHHHHHHHHHHHHTT--HHHHHHHHHHHHHHHHHTT-HHHHHHHHHHHHHHHHHHS-TT-HHHHHHHHHHHHHHHHTT-HHHHHHHHHHHHHHHHHHS-TT-HHHHHHHHHHHHHHHHHHHHHHHHHHHHHHHHHHHS-----BTTBPPPPP----THHHHGGG-THHHHHHHHHHHHHHHHHT--

Organism: NCBI:txid392033

InterPro domains:
  IPR006607 LARP1-like, DM15 repeat [PF21071] (205-234)
  IPR011990 Tetratricopeptide-like helical domain superfamily [G3DSA:1.25.40.10] (1-205)
  IPR011990 Tetratricopeptide-like helical domain superfamily [SSF48452] (24-145)
  IPR019734 Tetratricopeptide repeat [PS50005] (30-63)
  IPR019734 Tetratricopeptide repeat [PS50005] (71-104)
  IPR019734 Tetratricopeptide repeat [PS50005] (113-146)
  IPR019734 Tetratricopeptide repeat [SM00028] (30-63)
  IPR019734 Tetratricopeptide repeat [SM00028] (71-104)
  IPR019734 Tetratricopeptide repeat [SM00028] (113-146)

Foldseek 3Di:
DDPLVVQLVVLVVQLVVCPVVDPLLDLVNLVSLQSNLVSCLVVVVLVSSLVSLVSSLVSCVVDPHQVLSNLVSLQSNLVSCVSVVVLVSSVVSLVSSLVSCPVPDDLLDLVNLSSLQSVLVSCVVVVLLLSNLVSLVSSLVSCVVPDDPPDPVNVVSVVSNVSSVVSVVVVVVVVVVVVVVCCVVPVPQFDPDDPDGDGDPDDPDPCVVVCVSRVVVVVVVVVVVVVVVVVVVVD

pLDDT: mean 81.38, std 20.75, range [31.95, 98.5]

Sequence (235 aa):
MKDYPKALENFEKCLSIWQKALPENHPDIAFAFSNIGDVHRLMGNYEKALAFHQKALNIQENVQCDPTDCATTYINLGETYCEMKDYSKALTYFEKGLEIREKKLPKNHPDLAVVYHNMAKLYLATRKYSMAMKNIQQTVEIAQEKLSSTHPHLLEYKETFEKVRMKITRQQDFYDQYSHYWHENNSNSYDIYGSTLVEIPQFQHPSHTLLQQNGFTQQVYLKYKQECLDDKKKR

Radius of gyration: 25.67 Å; chains: 1; bounding box: 72×45×68 Å